Protein 7OSU (pdb70)

Structure (mmCIF, N/CA/C/O backbone):
data_7OSU
#
_entry.id   7OSU
#
_cell.length_a   50.720
_cell.length_b   50.720
_cell.length_c   131.090
_cell.angle_alpha   90.000
_cell.angle_beta   90.000
_cell.angle_gamma   90.000
#
_symmetry.space_group_name_H-M   'P 41 21 2'
#
loop_
_entity.id
_entity.type
_entity.pdbx_description
1 polymer sTIM11noCys-SB
2 non-polymer DI(HYDROXYETHYL)ETHER
3 non-polymer GLYCEROL
4 non-polymer 'CHLORIDE ION'
5 water water
#
loop_
_atom_site.group_PDB
_atom_site.id
_atom_site.type_symbol
_atom_site.label_atom_id
_atom_site.label_alt_id
_atom_site.label_comp_id
_atom_site.label_asym_id
_atom_site.label_entity_id
_atom_site.label_seq_id
_atom_site.pdbx_PDB_ins_code
_atom_site.Cartn_x
_atom_site.Cartn_y
_atom_site.Cartn_z
_atom_site.occupancy
_atom_site.B_iso_or_equiv
_atom_site.auth_seq_id
_atom_site.auth_comp_id
_atom_site.auth_asym_id
_atom_site.auth_atom_id
_atom_site.pdbx_PDB_model_num
ATOM 1 N N . MET A 1 1 ? -15.67599 11.89929 20.27649 1.000 64.82013 1 MET A N 1
ATOM 2 C CA . MET A 1 1 ? -16.18441 11.91811 21.63889 1.000 72.34378 1 MET A CA 1
ATOM 3 C C . MET A 1 1 ? -17.43055 11.05370 21.78571 1.000 62.00287 1 MET A C 1
ATOM 4 O O . MET A 1 1 ? -18.23481 11.28418 22.67929 1.000 65.11576 1 MET A O 1
ATOM 6 N N . ASP A 1 2 ? -17.60430 10.06563 20.90532 1.000 58.46810 2 ASP A N 1
ATOM 7 C CA . ASP A 1 2 ? -18.79786 9.23440 20.98053 1.000 55.15897 2 ASP A CA 1
ATOM 8 C C . ASP A 1 2 ? -18.81544 8.41913 22.26895 1.000 58.06660 2 ASP A C 1
ATOM 9 O O . ASP A 1 2 ? -17.77268 7.99020 22.77055 1.000 61.88201 2 ASP A O 1
ATOM 14 N N . LYS A 1 3 ? -20.01650 8.20924 22.80108 1.000 57.03879 3 LYS A N 1
ATOM 15 C CA . LYS A 1 3 ? -20.20287 7.29837 23.91779 1.000 60.07396 3 LYS A CA 1
ATOM 16 C C . LYS A 1 3 ? -20.04835 5.85657 23.44448 1.000 64.00383 3 LYS A C 1
ATOM 17 O O . LYS A 1 3 ? -20.13425 5.55510 22.25126 1.000 55.66841 3 LYS A O 1
ATOM 19 N N . ASP A 1 4 ? -19.82541 4.95458 24.40391 1.000 63.57377 4 ASP A N 1
ATOM 20 C CA . ASP A 1 4 ? -19.72760 3.53417 24.08332 1.000 63.97752 4 ASP A CA 1
ATOM 21 C C . ASP A 1 4 ? -21.00887 2.99715 23.46070 1.000 60.36829 4 ASP A C 1
ATOM 22 O O . ASP A 1 4 ? -20.98215 1.93395 22.83028 1.000 59.68314 4 ASP A O 1
ATOM 24 N N . GLU A 1 5 ? -22.12360 3.71395 23.61437 1.000 58.64620 5 GLU A N 1
ATOM 25 C CA . GLU A 1 5 ? -23.39500 3.24330 23.07928 1.000 56.32044 5 GLU A CA 1
ATOM 26 C C . GLU A 1 5 ? -23.37052 3.22097 21.55613 1.000 52.85562 5 GLU A C 1
ATOM 27 O O . GLU A 1 5 ? -23.96349 2.33246 20.93366 1.000 50.75111 5 GLU A O 1
ATOM 33 N N . ALA A 1 6 ? -22.68542 4.18904 20.94215 1.000 49.59789 6 ALA A N 1
ATOM 34 C CA . ALA A 1 6 ? -22.60423 4.23495 19.48507 1.000 45.97201 6 ALA A CA 1
ATOM 35 C C . ALA A 1 6 ? -21.90120 2.99828 18.93834 1.000 46.20784 6 ALA A C 1
ATOM 36 O O . ALA A 1 6 ? -22.43538 2.29807 18.06907 1.000 44.42555 6 ALA A O 1
ATOM 38 N N . TRP A 1 7 ? -20.69647 2.71488 19.43865 1.000 49.01963 7 TRP A N 1
ATOM 39 C CA . TRP A 1 7 ? -19.98184 1.51058 19.02954 1.000 50.16520 7 TRP A CA 1
ATOM 40 C C . TRP A 1 7 ? -20.80356 0.25884 19.31358 1.000 51.54826 7 TRP A C 1
ATOM 41 O O . TRP A 1 7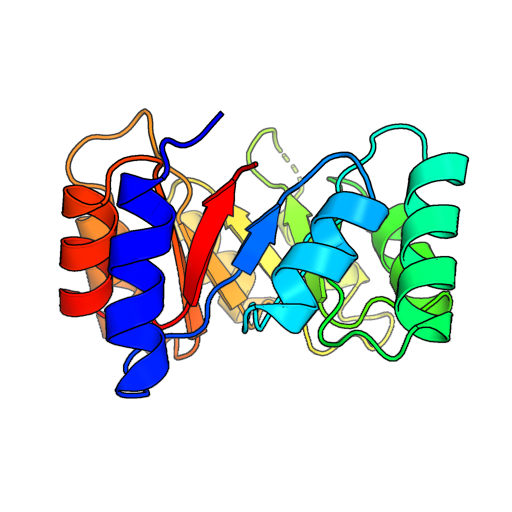 ? -20.85134 -0.65846 18.48767 1.000 50.71009 7 TRP A O 1
ATOM 52 N N . LYS A 1 8 ? -21.44748 0.19589 20.48586 1.000 54.34907 8 LYS A N 1
ATOM 53 C CA . LYS A 1 8 ? -22.24930 -0.97742 20.82559 1.000 56.87635 8 LYS A CA 1
ATOM 54 C C . LYS A 1 8 ? -23.28370 -1.28321 19.74442 1.000 53.67320 8 LYS A C 1
ATOM 55 O O . LYS A 1 8 ? -23.46520 -2.44451 19.36141 1.000 55.03373 8 LYS A O 1
ATOM 57 N N . GLN A 1 9 ? -23.95123 -0.25276 19.21904 1.000 50.21924 9 GLN A N 1
ATOM 58 C CA . GLN A 1 9 ? -24.98704 -0.48603 18.21510 1.000 47.96270 9 GLN A CA 1
ATOM 59 C C . GLN A 1 9 ? -24.38750 -0.93929 16.88941 1.000 45.65475 9 GLN A C 1
ATOM 60 O O . GLN A 1 9 ? -24.89741 -1.86858 16.25503 1.000 46.11656 9 GLN A O 1
ATOM 66 N N . VAL A 1 10 ? -23.31100 -0.29055 16.44666 1.000 43.74597 10 VAL A N 1
ATOM 67 C CA . VAL A 1 10 ? -22.71013 -0.69599 15.18191 1.000 42.04766 10 VAL A CA 1
ATOM 68 C C . VAL A 1 10 ? -22.07273 -2.07676 15.29971 1.000 46.38706 10 VAL A C 1
ATOM 69 O O . VAL A 1 10 ? -22.03929 -2.83834 14.32459 1.000 44.23583 10 VAL A O 1
ATOM 73 N N . GLU A 1 11 ? -21.59019 -2.4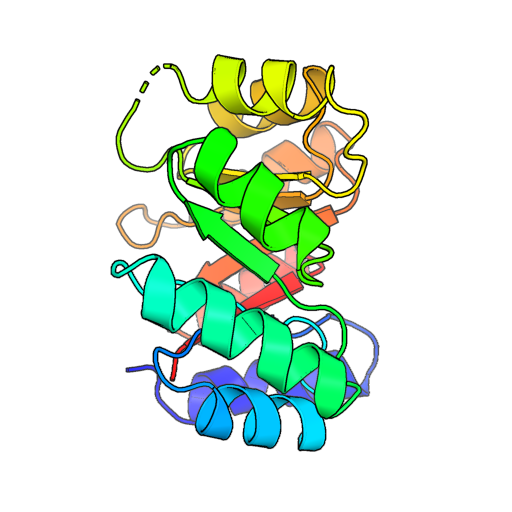3879 16.49397 1.000 48.29865 11 GLU A N 1
ATOM 74 C CA . GLU A 1 11 ? -21.00373 -3.76072 16.68264 1.000 51.95380 11 GLU A CA 1
ATOM 75 C C . GLU A 1 11 ? -22.04202 -4.86018 16.49606 1.000 53.51906 11 GLU A C 1
ATOM 76 O O . GLU A 1 11 ? -21.76539 -5.87685 15.85055 1.000 54.68092 11 GLU A O 1
ATOM 82 N N . GLN A 1 12 ? -23.24030 -4.67890 17.05715 1.000 54.20884 12 GLN A N 1
ATOM 83 C CA . GLN A 1 12 ? -24.27739 -5.69642 16.91552 1.000 56.74753 12 GLN A CA 1
ATOM 84 C C . GLN A 1 12 ? -24.66745 -5.87723 15.45454 1.000 53.81373 12 GLN A C 1
ATOM 85 O O . GLN A 1 12 ? -24.79617 -7.00813 14.97059 1.000 56.10343 12 GLN A O 1
ATOM 87 N N . LEU A 1 13 ? -24.84093 -4.76965 14.73295 1.000 49.39092 13 LEU A N 1
ATOM 88 C CA . LEU A 1 13 ? -25.15394 -4.84840 13.31140 1.000 47.12427 13 LEU A CA 1
ATOM 89 C C . LEU A 1 13 ? -23.99006 -5.44404 12.52260 1.000 46.63540 13 LEU A C 1
ATOM 90 O O . LEU A 1 13 ? -24.20068 -6.26186 11.61845 1.000 47.34634 13 LEU A O 1
ATOM 95 N N . ARG A 1 14 ? -22.75500 -5.05396 12.85941 1.000 46.05103 14 ARG A N 1
ATOM 96 C CA . ARG A 1 14 ? -21.58444 -5.58572 12.16344 1.000 46.27392 14 ARG A CA 1
ATOM 97 C C . ARG A 1 14 ? -21.47716 -7.09600 12.32968 1.000 50.51303 14 ARG A C 1
ATOM 98 O O . ARG A 1 14 ? -21.15745 -7.81142 11.37249 1.000 50.68934 14 ARG A O 1
ATOM 106 N N . ARG A 1 15 ? -21.73452 -7.59657 13.54259 1.000 54.15335 15 ARG A N 1
ATOM 107 C CA . ARG A 1 15 ? -21.64916 -9.03195 13.79613 1.000 59.22579 15 ARG A CA 1
ATOM 108 C C . ARG A 1 15 ? -22.64233 -9.80667 12.93929 1.000 59.87576 15 ARG A C 1
ATOM 109 O O . ARG A 1 15 ? -22.33390 -10.90150 12.45335 1.000 65.62502 15 ARG A O 1
ATOM 117 N N . GLU A 1 16 ? -23.83639 -9.25354 12.73840 1.000 47.42287 16 GLU A N 1
ATOM 118 C CA . GLU A 1 16 ? -24.84223 -9.88238 11.89240 1.000 41.10283 16 GLU A CA 1
ATOM 119 C C . GLU A 1 16 ? -24.58020 -9.66590 10.40944 1.000 57.33050 16 GLU A C 1
ATOM 120 O O . GLU A 1 16 ? -25.39518 -10.09654 9.58641 1.000 66.18905 16 GLU A O 1
ATOM 122 N N . GLY A 1 17 ? -23.47432 -9.01370 10.05305 1.000 47.19178 17 GLY A N 1
ATOM 123 C CA . GLY A 1 17 ? -23.19813 -8.71326 8.66426 1.000 52.06834 17 GLY A CA 1
ATOM 124 C C . GLY A 1 17 ? -24.05551 -7.61682 8.08136 1.000 40.92965 17 GLY A C 1
ATOM 125 O O . GLY A 1 17 ? -24.10614 -7.46718 6.85953 1.000 42.57333 17 GLY A O 1
ATOM 126 N N . ALA A 1 18 ? -24.74424 -6.84724 8.92661 1.000 41.51953 18 ALA A N 1
ATOM 127 C CA . ALA A 1 18 ? -25.64654 -5.80384 8.46080 1.000 39.52870 18 ALA A CA 1
ATOM 128 C C . ALA A 1 18 ? -24.95711 -4.46965 8.21528 1.000 38.99944 18 ALA A C 1
ATOM 129 O O . ALA A 1 18 ? -25.56558 -3.57871 7.61399 1.000 41.78772 18 ALA A O 1
ATOM 131 N N . THR A 1 19 ? -23.70933 -4.30845 8.64234 1.000 36.27740 19 THR A N 1
ATOM 132 C CA . THR A 1 19 ? -23.00551 -3.05996 8.39456 1.000 34.64196 19 THR A CA 1
ATOM 133 C C . THR A 1 19 ? -21.50607 -3.27036 8.50738 1.000 31.70423 19 THR A C 1
ATOM 134 O O . THR A 1 19 ? -21.03360 -4.26443 9.06672 1.000 34.10660 19 THR A O 1
ATOM 138 N N . ARG A 1 20 ? -20.77780 -2.31696 7.95134 1.000 27.47867 20 ARG A N 1
ATOM 139 C CA A ARG A 1 20 ? -19.35976 -2.13623 8.21477 0.364 30.45172 20 ARG A CA 1
ATOM 140 C CA B ARG A 1 20 ? -19.35981 -2.13730 8.21278 0.636 30.47485 20 ARG A CA 1
ATOM 141 C C . ARG A 1 20 ? -19.20336 -0.95633 9.16208 1.000 31.25505 20 ARG A C 1
ATOM 142 O O . ARG A 1 20 ? -19.94414 0.02877 9.07047 1.000 31.44180 20 ARG A O 1
ATOM 157 N N A ILE A 1 21 ? -18.24381 -1.06709 10.07232 0.447 29.73169 21 ILE A N 1
ATOM 158 N N B ILE A 1 21 ? -18.25573 -1.06362 10.08941 0.553 29.79091 21 ILE A N 1
ATOM 159 C CA A ILE A 1 21 ? -17.93555 -0.01294 11.02718 0.447 28.09220 21 ILE A CA 1
ATOM 160 C CA B ILE A 1 21 ? -17.97290 -0.00338 11.05305 0.553 27.00683 21 ILE A CA 1
ATOM 161 C C A ILE A 1 21 ? -16.74965 0.77667 10.50393 0.447 25.54667 21 ILE A C 1
ATOM 162 C C B ILE A 1 21 ? -16.75749 0.77580 10.56971 0.553 22.50247 21 ILE A C 1
ATOM 163 O O A ILE A 1 21 ? -15.70560 0.19985 10.17284 0.447 24.41014 21 ILE A O 1
ATOM 164 O O B ILE A 1 21 ? -15.69418 0.19041 10.33259 0.553 31.43022 21 ILE A O 1
ATOM 169 N N . ALA A 1 22 ? -16.91136 2.08895 10.41591 1.000 22.50687 22 ALA A N 1
ATOM 170 C CA . ALA A 1 22 ? -15.80036 3.00347 10.18820 1.000 21.90305 22 ALA A CA 1
ATOM 171 C C . ALA A 1 22 ? -15.57289 3.76815 11.49077 1.000 23.80331 22 ALA A C 1
ATOM 172 O O . ALA A 1 22 ? -16.52346 4.18443 12.15101 1.000 25.40749 22 ALA A O 1
ATOM 174 N N . TYR A 1 23 ? -14.30333 3.94868 11.84427 1.000 24.40613 23 TYR A N 1
ATOM 175 C CA . TYR A 1 23 ? -13.91504 4.54081 13.11702 1.000 26.80274 23 TYR A CA 1
ATOM 176 C C . TYR A 1 23 ? -12.87933 5.62831 12.87326 1.000 27.43152 23 TYR A C 1
ATOM 177 O O . TYR A 1 23 ? -11.85012 5.37475 12.23698 1.000 26.57864 23 TYR A O 1
ATOM 186 N N . ARG A 1 24 ? -13.15796 6.83689 13.35424 1.000 29.28046 24 ARG A N 1
ATOM 187 C CA . ARG A 1 24 ? -12.24101 7.95748 13.22711 1.000 31.57152 24 ARG A CA 1
ATOM 188 C C . ARG A 1 24 ? -11.60801 8.25766 14.57447 1.000 33.71699 24 ARG A C 1
ATOM 189 O O . ARG A 1 24 ? -12.29436 8.29649 15.59679 1.000 35.77005 24 ARG A O 1
ATOM 197 N N . SER A 1 25 ? -10.29651 8.46956 14.56007 1.000 37.67130 25 SER A N 1
ATOM 198 C CA . SER A 1 25 ? -9.56417 8.82520 15.76146 1.000 38.30326 25 SER A CA 1
ATOM 199 C C . SER A 1 25 ? -8.32381 9.60025 15.34398 1.000 42.13374 25 SER A C 1
ATOM 200 O O . SER A 1 25 ? -7.81158 9.41963 14.23448 1.000 45.33112 25 SER A O 1
ATOM 203 N N A ASP A 1 26 ? -7.85558 10.47518 16.23465 0.502 45.23264 26 ASP A N 1
ATOM 204 N N B ASP A 1 26 ? -7.86119 10.47076 16.24288 0.498 45.52121 26 ASP A N 1
ATOM 205 C CA A ASP A 1 26 ? -6.64230 11.23959 15.96845 0.502 44.73417 26 ASP A CA 1
ATOM 206 C CA B ASP A 1 26 ? -6.65226 11.25754 16.03195 0.498 44.91630 26 ASP A CA 1
ATOM 207 C C A ASP A 1 26 ? -5.36807 10.47160 16.29752 0.502 46.16680 26 ASP A C 1
ATOM 208 C C B ASP A 1 26 ? -5.37545 10.47194 16.29933 0.498 46.16201 26 ASP A C 1
ATOM 209 O O A ASP A 1 26 ? -4.27359 10.97418 16.01585 0.502 47.61913 26 ASP A O 1
ATOM 210 O O B ASP A 1 26 ? -4.28768 10.96079 15.97169 0.498 47.46164 26 ASP A O 1
ATOM 219 N N . ASP A 1 27 ? -5.47836 9.27985 16.88112 1.000 46.20050 27 ASP A N 1
ATOM 220 C CA . ASP A 1 27 ? -4.32448 8.49891 17.30620 1.000 53.67330 27 ASP A CA 1
ATOM 221 C C . ASP A 1 27 ? -4.35945 7.17967 16.55005 1.000 48.26848 27 ASP A C 1
ATOM 222 O O . ASP A 1 27 ? -5.37506 6.47910 16.57226 1.000 43.04238 27 ASP A O 1
ATOM 227 N N . TRP A 1 28 ? -3.24511 6.83366 15.89858 1.000 45.19183 28 TRP A N 1
ATOM 228 C CA . TRP A 1 28 ? -3.19602 5.58099 15.14829 1.000 42.81247 28 TRP A CA 1
ATOM 229 C C . TRP A 1 28 ? -3.28233 4.36038 16.05968 1.000 48.73149 28 TRP A C 1
ATOM 230 O O . TRP A 1 28 ? -3.77128 3.30839 15.63381 1.000 42.33768 28 TRP A O 1
ATOM 241 N N . ARG A 1 29 ? -2.79910 4.46673 17.30122 1.000 49.41966 29 ARG A N 1
ATOM 242 C CA . ARG A 1 29 ? -2.90651 3.33954 18.22252 1.000 51.62472 29 ARG A CA 1
ATOM 243 C C . ARG A 1 29 ? -4.36233 3.05861 18.56153 1.000 48.87651 29 ARG A C 1
ATOM 244 O O . ARG A 1 29 ? -4.78090 1.89901 18.64417 1.000 48.18450 29 ARG A O 1
ATOM 248 N N . ASP A 1 30 ? -5.15403 4.11544 18.73488 1.000 48.18543 30 ASP A N 1
ATOM 249 C CA . ASP A 1 30 ? -6.59200 3.95907 18.89948 1.000 46.19201 30 ASP A CA 1
ATOM 250 C C . ASP A 1 30 ? -7.23386 3.35103 17.65575 1.000 42.85401 30 ASP A C 1
ATOM 251 O O . ASP A 1 30 ? -8.15732 2.53337 17.75492 1.000 40.26134 30 ASP A O 1
ATOM 256 N N . LEU A 1 31 ? -6.76494 3.74267 16.47082 1.000 39.31355 31 LEU A N 1
ATOM 257 C CA . LEU A 1 31 ? -7.27146 3.12917 15.24784 1.000 35.56436 31 LEU A CA 1
ATOM 258 C C . LEU A 1 31 ? -6.92038 1.64648 15.18482 1.000 35.80441 31 LEU A C 1
ATOM 259 O O . LEU A 1 31 ? -7.74736 0.82571 14.76834 1.000 38.82087 31 LEU A O 1
ATOM 264 N N . LYS A 1 32 ? -5.69382 1.28922 15.57658 1.000 38.69875 32 LYS A N 1
ATOM 265 C CA . LYS A 1 32 ? -5.29108 -0.11581 15.59595 1.000 41.11000 32 LYS A CA 1
ATOM 266 C C . LYS A 1 32 ? -6.15269 -0.92283 16.56274 1.000 43.89398 32 LYS A C 1
ATOM 267 O O . LYS A 1 32 ? -6.64491 -2.00542 16.22013 1.000 39.60926 32 LYS A O 1
ATOM 270 N N . GLU A 1 33 ? -6.34815 -0.40521 17.77912 1.000 43.20826 33 GLU A N 1
ATOM 271 C CA . GLU A 1 33 ? -7.20749 -1.08497 18.74368 1.000 44.44739 33 GLU A CA 1
ATOM 272 C C . GLU A 1 33 ? -8.60429 -1.28287 18.18029 1.000 45.97969 33 GLU A C 1
ATOM 273 O O . GLU A 1 33 ? -9.20367 -2.34908 18.35280 1.000 46.65496 33 GLU A O 1
ATOM 275 N N . ALA A 1 34 ? -9.12664 -0.27683 17.47255 1.000 39.22068 34 ALA A N 1
ATOM 276 C CA . ALA A 1 34 ? -10.45290 -0.41267 16.88025 1.000 35.10161 34 ALA A CA 1
ATOM 277 C C . ALA A 1 34 ? -10.46528 -1.48322 15.80107 1.000 45.99397 34 ALA A C 1
ATOM 278 O O . ALA A 1 34 ? -11.42992 -2.24968 15.69012 1.000 42.45767 34 ALA A O 1
ATOM 280 N N . TRP A 1 35 ? -9.40267 -1.54568 14.99685 1.000 38.75842 35 TRP 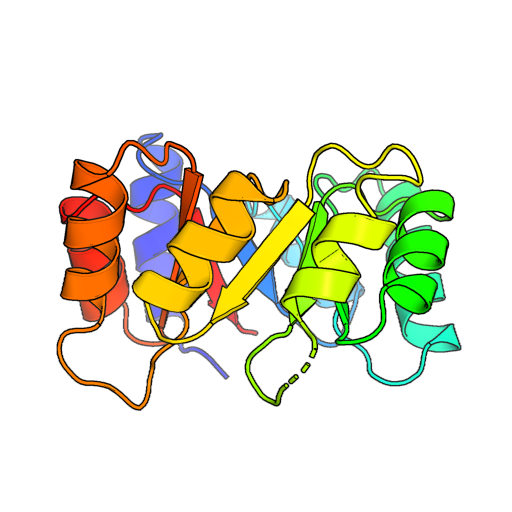A N 1
ATOM 281 C CA . TRP A 1 35 ? -9.30641 -2.56909 13.96386 1.000 42.30160 35 TRP A CA 1
ATOM 282 C C . TRP A 1 35 ? -9.35069 -3.95919 14.58323 1.000 54.52951 35 TRP A C 1
ATOM 283 O O . TRP A 1 35 ? -10.03991 -4.85459 14.08018 1.000 41.88760 35 TRP A O 1
ATOM 294 N N . LYS A 1 36 ? -8.64292 -4.14740 15.69840 1.000 44.96010 36 LYS A N 1
ATOM 295 C CA . LYS A 1 36 ? -8.62123 -5.44794 16.35575 1.000 53.14664 36 LYS A CA 1
ATOM 296 C C . LYS A 1 36 ? -9.98055 -5.80603 16.94116 1.000 47.48964 36 LYS A C 1
ATOM 297 O O . LYS A 1 36 ? -10.29467 -6.99301 17.09038 1.000 52.27203 36 LYS A O 1
ATOM 300 N N . LYS A 1 37 ? -10.79965 -4.80535 17.26760 1.000 53.85380 37 LYS A N 1
ATOM 301 C CA . LYS A 1 37 ? -12.13114 -5.05224 17.80940 1.000 51.49782 37 LYS A CA 1
ATOM 302 C C . LYS A 1 37 ? -13.17608 -5.27912 16.72496 1.000 47.56804 37 LYS A C 1
ATOM 303 O O . LYS A 1 37 ? -14.34527 -5.50917 17.05174 1.000 54.99092 37 LYS A O 1
ATOM 306 N N . GLY A 1 38 ? -12.79091 -5.21660 15.45310 1.000 42.05946 38 GLY A N 1
ATOM 307 C CA . GLY A 1 38 ? -13.70450 -5.47925 14.35561 1.000 39.27928 38 GLY A CA 1
ATOM 308 C C . GLY A 1 38 ? -14.00491 -4.29806 13.45495 1.000 41.83693 38 GLY A C 1
ATOM 309 O O . GLY A 1 38 ? -14.79012 -4.45851 12.50895 1.000 42.66018 38 GLY A O 1
ATOM 310 N N . ALA A 1 39 ? -13.42821 -3.11667 13.68193 1.000 37.37626 39 ALA A N 1
ATOM 311 C CA . ALA A 1 39 ? -13.64836 -2.00347 12.77217 1.000 36.55182 39 ALA A CA 1
ATOM 312 C C . ALA A 1 39 ? -13.12777 -2.36512 11.39092 1.000 36.20584 39 ALA A C 1
ATOM 313 O O . ALA A 1 39 ? -12.02687 -2.90312 11.24865 1.000 36.59219 39 ALA A O 1
ATOM 315 N N . ASP A 1 40 ? -13.93061 -2.05686 10.37681 1.000 32.45514 40 ASP A N 1
ATOM 316 C CA . ASP A 1 40 ? -13.65852 -2.39095 8.99266 1.000 37.17452 40 ASP A CA 1
ATOM 317 C C . ASP A 1 40 ? -12.98456 -1.26192 8.23655 1.000 29.95675 40 ASP A C 1
ATOM 318 O O . ASP A 1 40 ? -12.32405 -1.51809 7.21787 1.000 38.62684 40 ASP A O 1
ATOM 323 N N . ILE A 1 41 ? -13.14418 -0.01827 8.68679 1.000 29.35653 41 ILE A N 1
ATOM 324 C CA . ILE A 1 41 ? -12.52457 1.13598 8.05166 1.000 26.88085 41 ILE A CA 1
ATOM 325 C C . ILE A 1 41 ? -11.94474 2.03253 9.13677 1.000 24.22622 41 ILE A C 1
ATOM 326 O O . ILE A 1 41 ? -12.64040 2.37330 10.09823 1.000 27.72358 41 ILE A O 1
ATOM 331 N N . LEU A 1 42 ? -10.66646 2.39478 8.99495 1.000 23.27959 42 LEU A N 1
ATOM 332 C CA A LEU A 1 42 ? -9.94514 3.20087 9.97564 0.520 23.69372 42 LEU A CA 1
ATOM 333 C CA B LEU A 1 42 ? -9.95515 3.20490 9.97920 0.480 33.71413 42 LEU A CA 1
ATOM 334 C C . LEU A 1 42 ? -9.65466 4.55485 9.34516 1.000 23.53912 42 LEU A C 1
ATOM 335 O O . LEU A 1 42 ? -8.88239 4.63537 8.39308 1.000 23.18363 42 LEU A O 1
ATOM 344 N N . ILE A 1 43 ? -10.25493 5.61508 9.86902 1.000 24.21343 43 ILE A N 1
ATOM 345 C CA . ILE A 1 43 ? -10.15324 6.94442 9.26710 1.000 24.39010 43 ILE A CA 1
ATOM 346 C C . ILE A 1 43 ? -9.06940 7.76009 9.95798 1.000 26.59089 43 ILE A C 1
ATOM 347 O O . ILE A 1 43 ? -9.21135 8.14149 11.12809 1.000 28.54504 43 ILE A O 1
ATOM 352 N N . VAL A 1 44 ? -7.99267 8.03193 9.22889 1.000 26.69374 44 VAL A N 1
ATOM 353 C CA . VAL A 1 44 ? -6.95917 8.97992 9.63516 1.000 28.98247 44 VAL A CA 1
ATOM 354 C C . VAL A 1 44 ? -7.37315 10.37108 9.17434 1.000 29.34591 44 VAL A C 1
ATOM 355 O O . VAL A 1 44 ? -7.66597 10.58015 7.99222 1.000 35.52024 44 VAL A O 1
ATOM 359 N N . ASP A 1 45 ? -7.36324 11.34493 10.09332 1.000 31.85469 45 ASP A N 1
ATOM 360 C CA . ASP A 1 45 ? -7.71580 12.70102 9.68420 1.000 32.91626 45 ASP A CA 1
ATOM 361 C C . ASP A 1 45 ? -6.80891 13.76697 10.29624 1.000 46.64237 45 ASP A C 1
ATOM 362 O O . ASP A 1 45 ? -7.18551 14.94625 10.31939 1.000 45.65317 45 ASP A O 1
ATOM 367 N N . ALA A 1 46 ? -5.61947 13.38968 10.76426 1.000 38.22465 46 ALA A N 1
ATOM 368 C CA . ALA A 1 46 ? -4.69519 14.35017 11.35289 1.000 44.78203 46 ALA A CA 1
ATOM 369 C C . ALA A 1 46 ? -4.39381 15.47459 10.36735 1.000 59.22877 46 ALA A C 1
ATOM 370 O O . ALA A 1 46 ? -3.99744 15.22802 9.22425 1.000 48.05330 46 ALA A O 1
ATOM 372 N N . THR A 1 47 ? -4.59875 16.71556 10.81472 1.000 52.56110 47 THR A N 1
ATOM 373 C CA . THR A 1 47 ? -4.40981 17.86691 9.93584 1.000 52.60698 47 THR A CA 1
ATOM 374 C C . THR A 1 47 ? -2.94758 18.03104 9.54039 1.000 54.86417 47 THR A C 1
ATOM 375 O O . THR A 1 47 ? -2.64575 18.43076 8.40935 1.000 78.63917 47 THR A O 1
ATOM 379 N N . ASP A 1 48 ? -2.02771 17.73582 10.45479 1.000 48.89256 48 ASP A N 1
ATOM 380 C CA . ASP A 1 48 ? -0.61038 17.73278 10.12038 1.000 50.25961 48 ASP A CA 1
ATOM 381 C C . ASP A 1 48 ? -0.34001 16.58242 9.16537 1.000 46.83380 48 ASP A C 1
ATOM 382 O O . ASP A 1 48 ? -0.54578 15.41562 9.52078 1.000 45.23844 48 ASP A O 1
ATOM 387 N N . LYS A 1 49 ? 0.11047 16.90942 7.95015 1.000 39.92823 49 LYS A N 1
ATOM 388 C CA . LYS A 1 49 ? 0.28564 15.87996 6.92831 1.000 41.84814 49 LYS A CA 1
ATOM 389 C C . LYS A 1 49 ? 1.36040 14.87166 7.32238 1.000 34.79987 49 LYS A C 1
ATOM 390 O O . LYS A 1 49 ? 1.20775 13.67103 7.06684 1.000 34.95127 49 LYS A O 1
ATOM 396 N N . ASP A 1 50 ? 2.45736 15.33857 7.92188 1.000 42.72762 50 ASP A N 1
ATOM 397 C CA . ASP A 1 50 ? 3.53189 14.43213 8.32239 1.000 36.49358 50 ASP A CA 1
ATOM 398 C C . ASP A 1 50 ? 3.02243 13.37829 9.29520 1.000 63.75384 50 ASP A C 1
ATOM 399 O O . ASP A 1 50 ? 3.27523 12.18105 9.12307 1.000 44.51102 50 ASP A O 1
ATOM 404 N N . GLU A 1 51 ? 2.29584 13.81025 10.32433 1.000 39.99372 51 GLU A N 1
ATOM 405 C CA . GLU A 1 51 ? 1.72504 12.86914 11.27999 1.000 36.02212 51 GLU A CA 1
ATOM 406 C C . GLU A 1 51 ? 0.70609 11.95366 10.61379 1.000 34.32364 51 GLU A C 1
ATOM 407 O O . GLU A 1 51 ? 0.73858 10.73317 10.80693 1.000 32.43576 51 GLU A O 1
ATOM 413 N N . ALA A 1 52 ? -0.19480 12.52128 9.80670 1.000 32.50493 52 ALA A N 1
ATOM 414 C CA . ALA A 1 52 ? -1.23531 11.71897 9.17319 1.000 32.46630 52 ALA A CA 1
ATOM 415 C C . ALA A 1 52 ? -0.62952 10.66759 8.26120 1.000 31.63917 52 ALA A C 1
ATOM 416 O O . ALA A 1 52 ? -1.03631 9.49902 8.28065 1.000 27.83739 52 ALA A O 1
ATOM 418 N N . TRP A 1 53 ? 0.33982 11.06428 7.43731 1.000 32.24973 53 TRP A N 1
ATOM 419 C CA . TRP A 1 53 ? 0.93898 10.08667 6.54244 1.000 30.91384 53 TRP A CA 1
ATOM 420 C C . TRP A 1 53 ? 1.72464 9.04253 7.32952 1.000 30.22514 53 TRP A C 1
ATOM 421 O O . TRP A 1 53 ? 1.70263 7.85937 6.97242 1.000 30.93552 53 TRP A O 1
ATOM 432 N N . LYS A 1 54 ? 2.35171 9.44899 8.43981 1.000 31.57222 54 LYS A N 1
ATOM 433 C CA . LYS A 1 54 ? 3.00095 8.50144 9.34488 1.000 29.63483 54 LYS A CA 1
ATOM 434 C C . LYS A 1 54 ? 1.99215 7.52499 9.94828 1.000 30.22886 54 LYS A C 1
ATOM 435 O O . LYS A 1 54 ? 2.30072 6.34146 10.14447 1.000 29.92865 54 LYS A O 1
ATOM 441 N N . GLN A 1 55 ? 0.78972 8.00525 10.27955 1.000 28.16971 55 GLN A N 1
ATOM 442 C CA . GLN A 1 55 ? -0.23291 7.10463 10.80606 1.000 28.94859 55 GLN A CA 1
ATOM 443 C C . GLN A 1 55 ? -0.67697 6.10492 9.74538 1.000 24.70756 55 GLN A C 1
ATOM 444 O O . GLN A 1 55 ? -0.85580 4.92046 10.04092 1.000 24.62030 55 GLN A O 1
ATOM 450 N N . VAL A 1 56 ? -0.82362 6.55670 8.49912 1.000 23.06610 56 VAL A N 1
ATOM 451 C CA . VAL A 1 56 ? -1.16454 5.64884 7.40501 1.000 22.05234 56 VAL A CA 1
ATOM 452 C C . VAL A 1 56 ? -0.08510 4.58415 7.24177 1.000 21.90956 56 VAL A C 1
ATOM 453 O O . VAL A 1 56 ? -0.37633 3.38189 7.13455 1.000 22.25056 56 VAL A O 1
ATOM 457 N N . GLU A 1 57 ? 1.17948 5.01103 7.23301 1.000 23.23576 57 GLU A N 1
ATOM 458 C CA . GLU A 1 57 ? 2.29013 4.07768 7.07453 1.000 24.81983 57 GLU A CA 1
ATOM 459 C C . GLU A 1 57 ? 2.32587 3.05097 8.19622 1.000 25.36216 57 GLU A C 1
ATOM 460 O O . GLU A 1 57 ? 2.55852 1.86446 7.94613 1.000 26.34259 57 GLU A O 1
ATOM 466 N N . GLN A 1 58 ? 2.11849 3.48872 9.44636 1.000 26.66156 58 GLN A N 1
ATOM 467 C CA . GLN A 1 58 ? 2.15050 2.55098 10.56323 1.000 28.88091 58 GLN A CA 1
ATOM 468 C C . GLN A 1 58 ? 0.97965 1.58000 10.50988 1.000 26.51855 58 GLN A C 1
ATOM 469 O O . GLN A 1 58 ? 1.14615 0.39006 10.79432 1.000 27.12506 58 GLN A O 1
ATOM 475 N N . LEU A 1 59 ? -0.21580 2.06046 10.16218 1.000 24.97854 59 LEU A N 1
ATOM 476 C CA . LEU A 1 59 ? -1.34263 1.14108 10.05416 1.000 24.63779 59 LEU A CA 1
ATOM 477 C C . LEU A 1 59 ? -1.10493 0.10298 8.96460 1.000 24.36961 59 LEU A C 1
ATOM 478 O O . LEU A 1 59 ? -1.47286 -1.06659 9.13411 1.000 25.97800 59 LEU A O 1
ATOM 483 N N . ARG A 1 60 ? -0.48550 0.50350 7.84587 1.000 22.57525 60 ARG A N 1
ATOM 484 C CA . ARG A 1 60 ? -0.13453 -0.47489 6.82257 1.000 23.89167 60 ARG A CA 1
ATOM 485 C C . ARG A 1 60 ? 0.84653 -1.50124 7.36591 1.000 26.51077 60 ARG A C 1
ATOM 486 O O . ARG A 1 60 ? 0.69861 -2.70469 7.11798 1.000 28.70014 60 ARG A O 1
ATOM 494 N N . ARG A 1 61 ? 1.85957 -1.04638 8.11091 1.000 25.45645 61 ARG A N 1
ATOM 495 C CA . ARG A 1 61 ? 2.80416 -1.97788 8.71972 1.000 29.13041 61 ARG A CA 1
ATOM 496 C C . ARG A 1 61 ? 2.09583 -2.96681 9.64407 1.000 35.81365 61 ARG A C 1
ATOM 497 O O . ARG A 1 61 ? 2.43000 -4.15785 9.66575 1.000 37.50716 61 ARG A O 1
ATOM 500 N N . GLU A 1 62 ? 1.10682 -2.49637 10.40794 1.000 28.57734 62 GLU A N 1
ATOM 501 C CA . GLU A 1 62 ? 0.35451 -3.37640 11.29570 1.000 30.92616 62 GLU A CA 1
ATOM 502 C C . GLU A 1 62 ? -0.54304 -4.35588 10.55330 1.000 34.25448 62 GLU A C 1
ATOM 503 O O . GLU A 1 62 ? -1.03741 -5.30454 11.17371 1.000 36.66130 62 GLU A O 1
ATOM 509 N N . GLY A 1 63 ? -0.77073 -4.15522 9.26302 1.000 32.74845 63 GLY A N 1
ATOM 510 C CA . GLY A 1 63 ? -1.67416 -4.99791 8.51558 1.000 32.30839 63 GLY A CA 1
ATOM 511 C C . GLY A 1 63 ? -3.11061 -4.54462 8.54779 1.000 32.62935 63 GLY A C 1
ATOM 512 O O . GLY A 1 63 ? -3.99652 -5.30780 8.14507 1.000 39.33137 63 GLY A O 1
ATOM 513 N N . ALA A 1 64 ? -3.36872 -3.32371 9.00183 1.000 31.66935 64 ALA A N 1
ATOM 514 C CA . ALA A 1 64 ? -4.72819 -2.85249 9.18000 1.000 31.79891 64 ALA A CA 1
ATOM 515 C C . ALA A 1 64 ? -5.36091 -2.50346 7.84064 1.000 34.82367 64 ALA A C 1
ATOM 516 O O . ALA A 1 64 ? -4.71211 -1.93135 6.95675 1.000 38.22886 64 ALA A O 1
ATOM 518 N N A THR A 1 65 ? -6.63683 -2.85799 7.69318 0.302 35.04817 65 THR A N 1
ATOM 519 N N B THR A 1 65 ? -6.63655 -2.85308 7.69741 0.698 34.78767 65 THR A N 1
ATOM 520 C CA 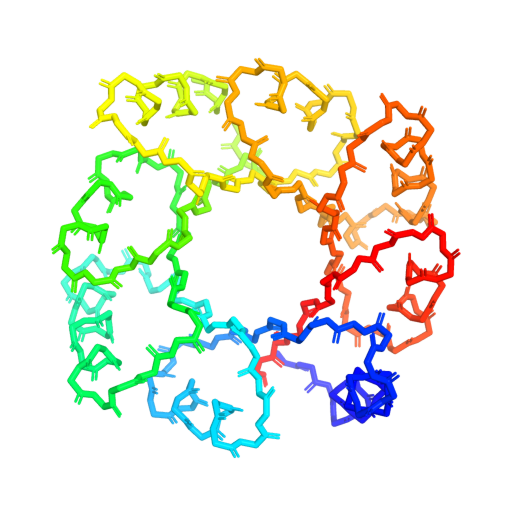A THR A 1 65 ? -7.40029 -2.60956 6.47834 0.302 32.78869 65 THR A CA 1
ATOM 521 C CA B THR A 1 65 ? -7.39010 -2.59102 6.48223 0.698 49.55204 65 THR A CA 1
ATOM 522 C C A THR A 1 65 ? -8.86370 -2.45398 6.86596 0.302 22.84063 65 THR A C 1
ATOM 523 C C B THR A 1 65 ? -8.85502 -2.44230 6.87434 0.698 57.35966 65 THR A C 1
ATOM 524 O O A THR A 1 65 ? -9.32765 -3.08528 7.81974 0.302 36.99554 65 THR A O 1
ATOM 525 O O B THR A 1 65 ? -9.30217 -3.03564 7.86101 0.698 38.13143 65 THR A O 1
ATOM 532 N N . GLU A 1 66 ? -9.59095 -1.60715 6.13903 1.000 30.23275 66 GLU A N 1
ATOM 533 C CA . GLU A 1 66 ? -9.05309 -0.73777 5.09907 1.000 27.44607 66 GLU A CA 1
ATOM 534 C C . GLU A 1 66 ? -8.73523 0.60606 5.72610 1.000 25.38950 66 GLU A C 1
ATOM 535 O O . GLU A 1 66 ? -9.51140 1.12893 6.54005 1.000 27.26951 66 GLU A O 1
ATOM 541 N N . ILE A 1 67 ? -7.61239 1.18383 5.33271 1.000 21.20268 67 ILE A N 1
ATOM 542 C CA . ILE A 1 67 ? -7.19161 2.48631 5.83491 1.000 20.82196 67 ILE A CA 1
ATOM 543 C C . ILE A 1 67 ? -7.82859 3.58255 4.99444 1.000 19.93911 67 ILE A C 1
ATOM 544 O O . ILE A 1 67 ? -7.76478 3.54251 3.75798 1.000 19.37999 67 ILE A O 1
ATOM 549 N N . ALA A 1 68 ? -8.43964 4.56155 5.64578 1.000 20.84659 68 ALA A N 1
ATOM 550 C CA . ALA A 1 68 ? -8.96560 5.73070 4.96818 1.000 19.27792 68 ALA A CA 1
ATOM 551 C C . ALA A 1 68 ? -8.22420 6.97321 5.43941 1.000 21.90407 68 ALA A C 1
ATOM 552 O O . ALA A 1 68 ? -7.68104 7.02563 6.55682 1.000 22.84742 68 ALA A O 1
ATOM 554 N N . TYR A 1 69 ? -8.19796 7.97954 4.57964 1.000 21.29382 69 TYR A N 1
ATOM 555 C CA . TYR A 1 69 ? -7.65338 9.27945 4.91565 1.000 19.01590 69 TYR A CA 1
ATOM 556 C C . TYR A 1 69 ? -8.58828 10.34909 4.38147 1.000 23.72759 69 TYR A C 1
ATOM 557 O O . TYR A 1 69 ? -9.10989 10.21180 3.27433 1.000 21.41624 69 TYR A O 1
ATOM 566 N N . ARG A 1 70 ? -8.77915 11.41636 5.14362 1.000 20.68260 70 ARG A N 1
ATOM 567 C CA . ARG A 1 70 ? -9.70396 12.48698 4.80038 1.000 22.00226 70 ARG A CA 1
ATOM 568 C C . ARG A 1 70 ? -8.95990 13.80298 4.63255 1.000 23.53755 70 ARG A C 1
ATOM 569 O O . ARG A 1 70 ? -8.13929 14.17192 5.47983 1.000 24.48975 70 ARG A O 1
ATOM 577 N N . SER A 1 71 ? -9.25346 14.51320 3.54582 1.000 21.60713 71 SER A N 1
ATOM 578 C CA . SER A 1 71 ? -8.68016 15.83331 3.30462 1.000 24.01099 71 SER A CA 1
ATOM 579 C C . SER A 1 71 ? -9.57558 16.57534 2.32364 1.000 23.07720 71 SER A C 1
ATOM 580 O O . SER A 1 71 ? -10.33895 15.95360 1.57458 1.000 23.59441 71 SER A O 1
ATOM 583 N N . ASP A 1 72 ? -9.45254 17.89645 2.30502 1.000 24.79239 72 ASP A N 1
ATOM 584 C CA . ASP A 1 72 ? -10.11454 18.69408 1.27609 1.000 25.45655 72 ASP A CA 1
ATOM 585 C C . ASP A 1 72 ? -9.28110 18.84993 0.00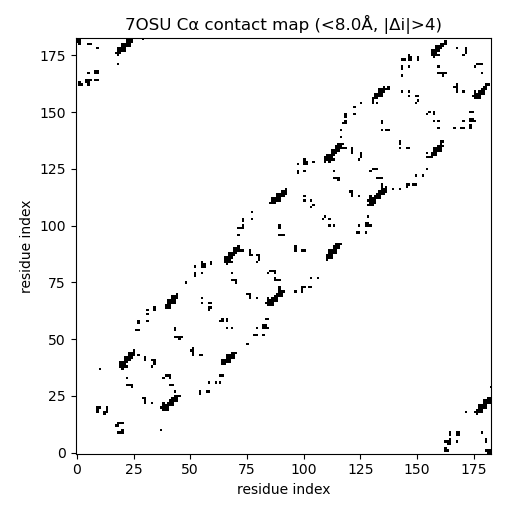702 1.000 26.72446 72 ASP A C 1
ATOM 586 O O . ASP A 1 72 ? -9.74475 19.48836 -0.94482 1.000 29.57359 72 ASP A O 1
ATOM 591 N N . ASP A 1 73 ? -8.06988 18.29652 -0.01774 1.000 23.13449 73 ASP A N 1
ATOM 592 C CA . ASP A 1 73 ? -7.08046 18.53072 -1.07006 1.000 23.02662 73 ASP A CA 1
ATOM 593 C C . ASP A 1 73 ? -6.69703 17.19407 -1.69069 1.000 23.78645 73 ASP A C 1
ATOM 594 O O . ASP A 1 73 ? -6.12023 16.33713 -1.01752 1.000 22.36800 73 ASP A O 1
ATOM 599 N N . TRP A 1 74 ? -7.00508 17.01713 -2.98187 1.000 22.01549 74 TRP A N 1
ATOM 600 C CA . TRP A 1 74 ? -6.71145 15.75420 -3.65929 1.000 23.93463 74 TRP A CA 1
ATOM 601 C C . TRP A 1 74 ? -5.22917 15.37868 -3.57623 1.000 19.54909 74 TRP A C 1
ATOM 602 O O . TRP A 1 74 ? -4.89160 14.18311 -3.64171 1.000 21.10180 74 TRP A O 1
ATOM 613 N N . ARG A 1 75 ? -4.33554 16.36213 -3.48924 1.000 19.68144 75 ARG A N 1
ATOM 614 C CA . ARG A 1 75 ? -2.91097 16.04898 -3.44586 1.000 20.19238 75 ARG A CA 1
ATOM 615 C C . ARG A 1 75 ? -2.53217 15.32589 -2.17386 1.000 22.61057 75 ARG A C 1
ATOM 616 O O . ARG A 1 75 ? -1.70260 14.40703 -2.20428 1.000 23.56462 75 ARG A O 1
ATOM 624 N N . ASP A 1 76 ? -3.10945 15.75133 -1.04945 1.000 22.32204 76 ASP A N 1
ATOM 625 C CA . ASP A 1 76 ? -2.89725 15.04924 0.20968 1.000 22.83584 76 ASP A CA 1
ATOM 626 C C . ASP A 1 76 ? -3.45599 13.64586 0.14182 1.000 21.69544 76 ASP A C 1
ATOM 627 O O . ASP A 1 76 ? -2.85457 12.69616 0.67143 1.000 22.16466 76 ASP A O 1
ATOM 632 N N . LEU A 1 77 ? -4.63697 13.49833 -0.46423 1.000 19.66849 77 LEU A N 1
ATOM 633 C CA . LEU A 1 77 ? -5.22011 12.18481 -0.64364 1.000 18.30554 77 LEU A CA 1
ATOM 634 C C . LEU A 1 77 ? -4.34509 11.30521 -1.52349 1.000 19.58608 77 LEU A C 1
ATOM 635 O O . LEU A 1 77 ? -4.19511 10.11039 -1.25858 1.000 20.72649 77 LEU A O 1
ATOM 640 N N . LYS A 1 78 ? -3.79533 11.86244 -2.59941 1.000 20.79257 78 LYS A N 1
ATOM 641 C CA . LYS A 1 78 ? -2.93994 11.05638 -3.46313 1.000 21.34943 78 LYS A CA 1
ATOM 642 C C . LYS A 1 78 ? -1.69323 10.59362 -2.71120 1.000 20.83641 78 LYS A C 1
ATOM 643 O O . LYS A 1 78 ? -1.27137 9.43903 -2.85375 1.000 21.28670 78 LYS A O 1
ATOM 646 N N . GLU A 1 79 ? -1.10652 11.46473 -1.88251 1.000 20.85315 79 GLU A N 1
ATOM 647 C CA . GLU A 1 79 ? 0.04570 11.04057 -1.10618 1.000 20.39983 79 GLU A CA 1
ATOM 648 C C . GLU A 1 79 ? -0.32436 9.95127 -0.11218 1.000 23.38649 79 GLU A C 1
ATOM 649 O O . GLU A 1 79 ? 0.42687 8.98349 0.06091 1.000 22.15437 79 GLU A O 1
ATOM 655 N N . ALA A 1 80 ? -1.47360 10.09120 0.56367 1.000 19.66896 80 ALA A N 1
ATOM 656 C CA . ALA A 1 80 ? -1.88744 9.06559 1.51030 1.000 20.39273 80 ALA A CA 1
ATOM 657 C C . ALA A 1 80 ? -2.11071 7.74791 0.79230 1.000 21.46706 80 ALA A C 1
ATOM 658 O O . ALA A 1 80 ? -1.73511 6.67791 1.29136 1.000 20.92717 80 ALA A O 1
ATOM 660 N N . TRP A 1 81 ? -2.68718 7.80696 -0.41639 1.000 19.45398 81 TRP A N 1
ATOM 661 C CA . TRP A 1 81 ? -2.92268 6.60037 -1.19745 1.000 19.49884 81 TRP A CA 1
ATOM 662 C C . TRP A 1 81 ? -1.60299 5.89665 -1.48944 1.000 19.44033 81 TRP A C 1
ATOM 663 O O . TRP A 1 81 ? -1.46861 4.68439 -1.28036 1.000 20.46209 81 TRP A O 1
ATOM 674 N N . LYS A 1 82 ? -0.60330 6.65379 -1.93693 1.000 20.60743 82 LYS A N 1
ATOM 675 C CA . LYS A 1 82 ? 0.71648 6.08818 -2.18588 1.000 21.00329 82 LYS A CA 1
ATOM 676 C C . LYS A 1 82 ? 1.28648 5.40359 -0.95197 1.000 23.48159 82 LYS A C 1
ATOM 677 O O . LYS A 1 82 ? 1.97379 4.38253 -1.07561 1.000 24.59996 82 LYS A O 1
ATOM 683 N N . LYS A 1 83 ? 1.02286 5.95265 0.23293 1.000 22.94471 83 LYS A N 1
ATOM 684 C CA . LYS A 1 83 ? 1.59281 5.48040 1.49101 1.000 24.46638 83 LYS A CA 1
ATOM 685 C C . LYS A 1 83 ? 0.78288 4.37827 2.15251 1.000 25.22881 83 LYS A C 1
ATOM 686 O O . LYS A 1 83 ? 1.16926 3.90757 3.23114 1.000 24.79658 83 LYS A O 1
ATOM 692 N N . GLY A 1 84 ? -0.33880 3.97022 1.57232 1.000 20.78054 84 GLY A N 1
ATOM 693 C CA . GLY A 1 84 ? -1.04971 2.83402 2.11429 1.000 23.55937 84 GLY A CA 1
ATOM 694 C C . GLY A 1 84 ? -2.53997 3.01240 2.31255 1.000 19.45097 84 GLY A C 1
ATOM 695 O O . GLY A 1 84 ? -3.22369 2.05134 2.64916 1.000 20.60769 84 GLY A O 1
ATOM 696 N N . ALA A 1 85 ? -3.06811 4.22153 2.12154 1.000 19.39644 85 ALA A N 1
ATOM 697 C CA . ALA A 1 85 ? -4.50434 4.41749 2.29156 1.000 20.41711 85 ALA A CA 1
ATOM 698 C C . ALA A 1 85 ? -5.24377 3.81387 1.10670 1.000 19.20138 85 ALA A C 1
ATOM 699 O O . ALA A 1 85 ? -4.81636 3.95314 -0.04969 1.000 19.23397 85 ALA A O 1
ATOM 701 N N . ASP A 1 86 ? -6.35092 3.13992 1.38356 1.000 19.81607 86 ASP A N 1
ATOM 702 C CA . ASP A 1 86 ? -7.14895 2.58464 0.30391 1.000 21.63685 86 ASP A CA 1
ATOM 703 C C . ASP A 1 86 ? -8.38240 3.39942 -0.00919 1.000 24.85349 86 ASP A C 1
ATOM 704 O O . ASP A 1 86 ? -8.77807 3.47698 -1.18312 1.000 29.60239 86 ASP A O 1
ATOM 709 N N . ILE A 1 87 ? -8.98344 4.03010 0.99019 1.000 18.57275 87 ILE A N 1
ATOM 710 C CA . ILE A 1 87 ? -10.18581 4.82703 0.80818 1.000 20.35302 87 ILE A CA 1
ATOM 711 C C . ILE A 1 87 ? -9.79908 6.28342 0.96217 1.000 17.78087 87 ILE A C 1
ATOM 712 O O . ILE A 1 87 ? -9.21137 6.66959 1.97269 1.000 18.78852 87 ILE A O 1
ATOM 717 N N . LEU A 1 88 ? -10.11540 7.08891 -0.04772 1.000 18.56905 88 LEU A N 1
ATOM 718 C CA . LEU A 1 88 ? -9.68182 8.48100 -0.09494 1.000 18.11389 88 LEU A CA 1
ATOM 719 C C . LEU A 1 88 ? -10.90530 9.37857 0.05848 1.000 19.36025 88 LEU A C 1
ATOM 720 O O . LEU A 1 88 ? -11.69961 9.50579 -0.88156 1.000 18.50762 88 LEU A O 1
ATOM 725 N N . ILE A 1 89 ? -11.06225 9.98896 1.22825 1.000 19.28369 89 ILE A N 1
ATOM 726 C CA . ILE A 1 89 ? -12.26222 10.75874 1.53705 1.000 19.36161 89 ILE A CA 1
ATOM 727 C C . ILE A 1 89 ? -12.04409 12.22708 1.18363 1.000 19.58102 89 ILE A C 1
ATOM 728 O O . ILE A 1 89 ? -11.33865 12.95391 1.89147 1.000 19.72412 89 ILE A O 1
ATOM 733 N N . VAL A 1 90 ? -12.71014 12.67544 0.12594 1.000 19.77262 90 VAL A N 1
ATOM 734 C CA . VAL A 1 90 ? -12.77385 14.09588 -0.20831 1.000 19.13418 90 VAL A CA 1
ATOM 735 C C . VAL A 1 90 ? -13.74506 14.77464 0.74394 1.000 20.98128 90 VAL A C 1
ATOM 736 O O . VAL A 1 90 ? -14.93442 14.43581 0.77828 1.000 22.78631 90 VAL A O 1
ATOM 740 N N . ASP A 1 91 ? -13.25340 15.71287 1.52885 1.000 21.32049 91 ASP A N 1
ATOM 741 C CA . ASP A 1 91 ? -14.10565 16.38371 2.48925 1.000 21.71365 91 ASP A CA 1
ATOM 742 C C . ASP A 1 91 ? -14.68938 17.61961 1.81533 1.000 32.51386 91 ASP A C 1
ATOM 743 O O . ASP A 1 91 ? -13.98137 18.60550 1.58893 1.000 31.84362 91 ASP A O 1
ATOM 748 N N . ALA A 1 92 ? -15.98390 17.56991 1.51379 1.000 29.08316 92 ALA A N 1
ATOM 749 C CA . ALA A 1 92 ? -16.70822 18.68114 0.91243 1.000 32.19071 92 ALA A CA 1
ATOM 750 C C . ALA A 1 92 ? -17.50164 19.49671 1.92205 1.000 40.29726 92 ALA A C 1
ATOM 751 O O . ALA A 1 92 ? -18.32905 20.32293 1.51995 1.000 42.32877 92 ALA A O 1
ATOM 753 N N . THR A 1 93 ? -17.27269 19.29426 3.22017 1.000 38.80471 93 THR A N 1
ATOM 754 C CA . THR A 1 93 ? -18.04143 20.01334 4.22790 1.000 38.83325 93 THR A CA 1
ATOM 755 C C . THR A 1 93 ? -17.70364 21.49721 4.27012 1.000 41.27699 93 THR A C 1
ATOM 756 O O . THR A 1 93 ? -18.44586 22.26527 4.89093 1.000 71.97314 93 THR A O 1
ATOM 760 N N . ASP A 1 94 ? -16.62147 21.91614 3.61080 1.000 99.63375 94 ASP A N 1
ATOM 761 C CA . ASP A 1 94 ? -16.27354 23.33025 3.44647 1.000 107.80456 94 ASP A CA 1
ATOM 762 C C . ASP A 1 94 ? -15.76747 23.48482 2.01306 1.000 107.54797 94 ASP A C 1
ATOM 763 O O . ASP A 1 94 ? -14.57683 23.30930 1.74084 1.000 110.35548 94 ASP A O 1
ATOM 765 N N . LYS A 1 95 ? -16.68017 23.80124 1.10011 1.000 58.15772 95 LYS A N 1
ATOM 766 C CA . LYS A 1 95 ? -16.33095 23.93289 -0.30995 1.000 53.10542 95 LYS A CA 1
ATOM 767 C C . LYS A 1 95 ? -16.01287 25.37652 -0.68280 1.000 80.42386 95 LYS A C 1
ATOM 768 O O . LYS A 1 95 ? -15.89039 25.70839 -1.86245 1.000 75.87250 95 LYS A O 1
ATOM 770 N N . GLU A 1 97 ? -13.29847 23.65573 -5.97847 1.000 80.36286 97 GLU A N 1
ATOM 771 C CA . GLU A 1 97 ? -14.53404 22.94438 -5.66775 1.000 59.63046 97 GLU A CA 1
ATOM 772 C C . GLU A 1 97 ? -14.24979 21.48582 -5.30673 1.000 64.78562 97 GLU A C 1
ATOM 773 O O . GLU A 1 97 ? -13.26412 20.90027 -5.75995 1.000 46.83936 97 GLU A O 1
ATOM 779 N N . ALA A 1 98 ? -15.10983 20.91130 -4.46310 1.000 42.72225 98 ALA A N 1
ATOM 780 C CA . ALA A 1 98 ? -14.89162 19.54567 -4.00687 1.000 31.94242 98 ALA A CA 1
ATOM 781 C C . ALA A 1 98 ? -15.06397 18.53304 -5.13101 1.000 26.86659 98 ALA A C 1
ATOM 782 O O . ALA A 1 98 ? -14.33105 17.54502 -5.18251 1.000 26.21153 98 ALA A O 1
ATOM 784 N N . TRP A 1 99 ? -16.01461 18.76746 -6.04429 1.000 30.80375 99 TRP A N 1
ATOM 785 C CA . TRP A 1 99 ? -16.21914 17.85678 -7.17331 1.000 27.86727 99 TRP A CA 1
ATOM 786 C C . TRP A 1 99 ? -14.94294 17.71610 -7.99399 1.000 27.99927 99 TRP A C 1
ATOM 787 O O . TRP A 1 99 ? -14.62877 16.62825 -8.49954 1.000 26.53527 99 TRP A O 1
ATOM 798 N N . LYS A 1 100 ? -14.20622 18.81867 -8.15478 1.000 30.04604 100 LYS A N 1
ATOM 799 C CA . LYS A 1 100 ? -12.95649 18.78894 -8.90857 1.000 27.60274 100 LYS A CA 1
ATOM 800 C C . LYS A 1 100 ? -11.90094 17.92672 -8.22204 1.000 28.91537 100 LYS A C 1
ATOM 801 O O . LYS A 1 100 ? -11.03008 17.37476 -8.90075 1.000 29.57718 100 LYS A O 1
ATOM 807 N N . GLN A 1 101 ? -11.94390 17.80764 -6.89132 1.000 25.97342 101 GLN A N 1
ATOM 808 C CA . GLN A 1 101 ? -11.00764 16.91676 -6.21052 1.000 25.44285 101 GLN A CA 1
ATOM 809 C C . GLN A 1 101 ? -11.28807 15.47176 -6.58163 1.000 25.06190 101 GLN A C 1
ATOM 810 O O . GLN A 1 101 ? -10.36034 14.68241 -6.79639 1.000 22.86093 101 GLN A O 1
ATOM 816 N N . VAL A 1 102 ? -12.57032 15.10762 -6.64673 1.000 21.69133 102 VAL A N 1
ATOM 817 C CA . VAL A 1 102 ? -12.96243 13.77480 -7.10342 1.000 22.49519 102 VAL A CA 1
ATOM 818 C C . VAL A 1 102 ? -12.47967 13.53568 -8.53214 1.000 21.95323 102 VAL A C 1
ATOM 819 O O . VAL A 1 102 ? -11.91688 12.48148 -8.84794 1.000 23.01706 102 VAL A O 1
ATOM 823 N N . GLU A 1 103 ? -12.70033 14.51252 -9.41325 1.000 23.19967 103 GLU A N 1
ATOM 824 C CA . GLU A 1 103 ? -12.32198 14.35232 -10.81640 1.000 24.08580 103 GLU A CA 1
ATOM 825 C C . GLU A 1 103 ? -10.81830 14.15530 -10.96077 1.000 27.55534 103 GLU A C 1
ATOM 826 O O . GLU A 1 103 ? -10.35778 13.35110 -11.78268 1.000 27.14972 103 GLU A O 1
ATOM 832 N N . GLN A 1 104 ? -10.02602 14.91316 -10.20421 1.000 25.01800 104 GLN A N 1
ATOM 833 C CA . GLN A 1 104 ? -8.58292 14.76656 -10.32010 1.000 24.40489 104 GLN A CA 1
ATOM 834 C C . GLN A 1 104 ? -8.10829 13.43015 -9.77203 1.000 23.00964 104 GLN A C 1
ATOM 835 O O . GLN A 1 104 ? -7.22719 12.79577 -10.36461 1.000 24.86436 104 GLN A O 1
ATOM 841 N N . LEU A 1 105 ? -8.66794 12.98913 -8.64136 1.000 21.66018 105 LEU A N 1
ATOM 842 C CA . LEU A 1 105 ? -8.30116 11.68376 -8.11295 1.000 19.86908 105 LEU A CA 1
ATOM 843 C C . LEU A 1 105 ? -8.65501 10.58224 -9.10115 1.000 26.24292 105 LEU A C 1
ATOM 844 O O . LEU A 1 105 ? -7.90154 9.61795 -9.27214 1.000 25.67453 105 LEU A O 1
ATOM 849 N N . ARG A 1 106 ? -9.79047 10.71612 -9.78372 1.000 22.02164 106 ARG A N 1
ATOM 850 C CA A ARG A 1 106 ? -10.13409 9.75235 -10.82312 0.266 22.32588 106 ARG A CA 1
ATOM 851 C CA B ARG A 1 106 ? -10.12824 9.74233 -10.81439 0.734 30.58712 106 ARG A CA 1
ATOM 852 C C . ARG A 1 106 ? -9.09913 9.75944 -11.93593 1.000 29.90321 106 ARG A C 1
ATOM 853 O O . ARG A 1 106 ? -8.68516 8.70081 -12.41798 1.000 29.73187 106 ARG A O 1
ATOM 868 N N . ARG A 1 107 ? -8.67279 10.95273 -12.36665 1.000 26.66553 107 ARG A N 1
ATOM 869 C CA . ARG A 1 107 ? -7.63681 11.03688 -13.39113 1.000 29.49793 107 ARG A CA 1
ATOM 870 C C . ARG A 1 107 ? -6.34194 10.38205 -12.94616 1.000 30.28182 107 ARG A C 1
ATOM 871 O O . ARG A 1 107 ? -5.60634 9.84310 -13.77949 1.000 31.54990 107 ARG A O 1
ATOM 879 N N . GLU A 1 108 ? -6.04423 10.41733 -11.64684 1.000 27.06381 108 GLU A N 1
ATOM 880 C CA . GLU A 1 108 ? -4.84372 9.79180 -11.10219 1.000 26.76627 108 GLU A CA 1
ATOM 881 C C . GLU A 1 108 ? -4.96002 8.27763 -11.00108 1.000 25.32045 108 GLU A C 1
ATOM 882 O O . GLU A 1 108 ? -3.95251 7.61938 -10.71596 1.000 31.10470 108 GLU A O 1
ATOM 888 N N . GLY A 1 109 ? -6.15051 7.72758 -11.20648 1.000 27.45531 109 GLY A N 1
ATOM 889 C CA . GLY A 1 109 ? -6.37701 6.29778 -11.17364 1.000 29.05946 109 GLY A CA 1
ATOM 890 C C . GLY A 1 109 ? -7.05635 5.75949 -9.93092 1.000 26.75913 109 GLY A C 1
ATOM 891 O O . GLY A 1 109 ? -7.25005 4.54209 -9.84238 1.000 29.90564 109 GLY A O 1
ATOM 892 N N . ALA A 1 110 ? -7.44427 6.60763 -8.98223 1.000 25.15998 110 ALA A N 1
ATOM 893 C CA . ALA A 1 110 ? -8.03780 6.10596 -7.75079 1.000 24.74798 110 ALA A CA 1
ATOM 894 C C . ALA A 1 110 ? -9.43449 5.55031 -8.02109 1.000 32.13936 110 ALA A C 1
ATOM 895 O O . ALA A 1 110 ? -10.21449 6.14684 -8.76934 1.000 28.41567 110 ALA A O 1
ATOM 897 N N . THR A 1 111 ? -9.75711 4.40198 -7.40329 1.000 27.70569 111 THR A N 1
ATOM 898 C CA . THR A 1 111 ? -11.06549 3.77690 -7.58933 1.000 31.48918 111 THR A CA 1
ATOM 899 C C . THR A 1 111 ? -11.82793 3.50384 -6.30028 1.000 33.25004 111 THR A C 1
ATOM 900 O O . THR A 1 111 ? -12.86398 2.82792 -6.35510 1.000 36.12178 111 THR A O 1
ATOM 904 N N . ARG A 1 112 ? -11.33266 3.95034 -5.14292 1.000 25.21182 112 ARG A N 1
ATOM 905 C CA . ARG A 1 112 ? -12.09367 3.90082 -3.90013 1.000 25.44230 112 ARG A CA 1
ATOM 906 C C . ARG A 1 112 ? -12.12520 5.29640 -3.29503 1.000 21.95256 112 ARG A C 1
ATOM 907 O O . ARG A 1 112 ? -11.59930 5.56232 -2.19874 1.000 25.29402 112 ARG A O 1
ATOM 915 N N . ILE A 1 113 ? -12.76027 6.19916 -4.02245 1.000 20.25538 113 ILE A N 1
ATOM 916 C CA . ILE A 1 113 ? -12.91983 7.58097 -3.60597 1.000 19.09501 113 ILE A CA 1
ATOM 917 C C . ILE A 1 113 ? -14.19722 7.69161 -2.81665 1.000 18.41561 113 ILE A C 1
ATOM 918 O O . ILE A 1 113 ? -15.22751 7.12532 -3.20607 1.000 19.51425 113 ILE A O 1
ATOM 923 N N . ALA A 1 114 ? -14.12446 8.37452 -1.68953 1.000 18.18110 114 ALA A N 1
ATOM 924 C CA . ALA A 1 114 ? -15.30289 8.71070 -0.91487 1.000 17.81571 114 ALA A CA 1
ATOM 925 C C . ALA A 1 114 ? -15.51695 10.21612 -0.93633 1.000 19.43142 114 ALA A C 1
ATOM 926 O O . ALA A 1 114 ? -14.61290 10.99219 -1.26050 1.000 19.81147 114 ALA A O 1
ATOM 928 N N . TYR A 1 115 ? -16.71867 10.64241 -0.56846 1.000 19.57727 115 TYR A N 1
ATOM 929 C CA . TYR A 1 115 ? -17.05344 12.06068 -0.55929 1.000 18.84386 115 TYR A CA 1
ATOM 930 C C . TYR A 1 115 ? -17.94876 12.32166 0.63388 1.000 21.00127 115 TYR A C 1
ATOM 931 O O . TYR A 1 115 ? -18.93887 11.61152 0.83039 1.000 21.54484 115 TYR A O 1
ATOM 940 N N . ARG A 1 116 ? -17.59044 13.31394 1.44310 1.000 19.81606 116 ARG A N 1
ATOM 941 C CA . ARG A 1 116 ? -18.29603 13.61987 2.68433 1.000 23.55443 116 ARG A CA 1
ATOM 942 C C . ARG A 1 116 ? -19.07564 14.91724 2.49063 1.000 25.05595 116 ARG A C 1
ATOM 943 O O . ARG A 1 116 ? -18.48756 15.95650 2.18201 1.000 25.80317 116 ARG A O 1
ATOM 951 N N . SER A 1 117 ? -20.38852 14.86487 2.68322 1.000 25.10442 117 SER A N 1
ATOM 952 C CA . SER A 1 117 ? -21.21330 16.04894 2.48104 1.000 27.29666 117 SER A CA 1
ATOM 953 C C . SER A 1 117 ? -22.48618 15.90909 3.29686 1.000 31.23062 117 SER A C 1
ATOM 954 O O . SER A 1 117 ? -22.82364 14.82198 3.77091 1.000 28.47529 117 SER A O 1
ATOM 957 N N . ASP A 1 118 ? -23.18183 17.03023 3.47362 1.000 31.09824 118 ASP A N 1
ATOM 958 C CA . ASP A 1 118 ? -24.47671 17.02249 4.13849 1.000 32.89451 118 ASP A CA 1
A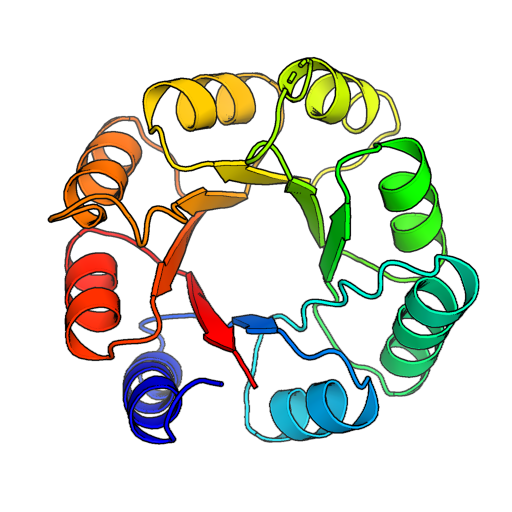TOM 959 C C . ASP A 1 118 ? -25.65450 17.13546 3.17706 1.000 35.11077 118 ASP A C 1
ATOM 960 O O . ASP A 1 118 ? -26.78471 17.32390 3.63342 1.000 42.48802 118 ASP A O 1
ATOM 965 N N . ASP A 1 119 ? -25.42735 17.03814 1.86584 1.000 34.02657 119 ASP A N 1
ATOM 966 C CA . ASP A 1 119 ? -26.46875 17.25599 0.86222 1.000 33.07293 119 ASP A CA 1
ATOM 967 C C . ASP A 1 119 ? -26.45241 16.13158 -0.16194 1.000 31.46390 119 ASP A C 1
ATOM 968 O O . ASP A 1 119 ? -25.44430 15.92899 -0.84762 1.000 28.18583 119 ASP A O 1
ATOM 973 N N . TRP A 1 120 ? -27.58925 15.43863 -0.30447 1.000 33.94977 120 TRP A N 1
ATOM 974 C CA . TRP A 1 120 ? -27.65948 14.29909 -1.21862 1.000 31.59889 120 TRP A CA 1
ATOM 975 C C . TRP A 1 120 ? -27.41703 14.70258 -2.66593 1.000 36.48743 120 TRP A C 1
ATOM 976 O O . TRP A 1 120 ? -26.87235 13.91031 -3.43782 1.000 29.65141 120 TRP A O 1
ATOM 987 N N . ARG A 1 121 ? -27.81140 15.91537 -3.05866 1.000 31.12937 121 ARG A N 1
ATOM 988 C CA . ARG A 1 121 ? -27.59380 16.33446 -4.44238 1.000 30.81524 121 ARG A CA 1
ATOM 989 C C . ARG A 1 121 ? -26.10847 16.51257 -4.73324 1.000 29.97923 121 ARG A C 1
ATOM 990 O O . ARG A 1 121 ? -25.63814 16.18510 -5.83092 1.000 29.22673 121 ARG A O 1
ATOM 993 N N . ASP A 1 122 ? -25.36922 17.06387 -3.76553 1.000 29.93764 122 ASP A N 1
ATOM 994 C CA . ASP A 1 122 ? -23.91307 17.14481 -3.83009 1.000 29.13694 122 ASP A CA 1
ATOM 995 C C . ASP A 1 122 ? -23.29919 15.75591 -3.93956 1.000 26.39273 122 ASP A C 1
ATOM 996 O O . ASP A 1 122 ? -22.44878 15.49230 -4.80092 1.000 24.36224 122 ASP A O 1
ATOM 1001 N N . LEU A 1 123 ? -23.74340 14.84523 -3.07751 1.000 25.41544 123 LEU A N 1
ATOM 1002 C CA . LEU A 1 123 ? -23.23050 13.48250 -3.09062 1.000 23.94397 123 LEU A CA 1
ATOM 1003 C C . LEU A 1 123 ? -23.54478 12.77627 -4.40329 1.000 23.33735 123 LEU A C 1
ATOM 1004 O O . LEU A 1 123 ? -22.70513 12.03024 -4.91948 1.000 22.26487 123 LEU A O 1
ATOM 1009 N N . LYS A 1 124 ? -24.75304 12.98495 -4.95260 1.000 23.64864 124 LYS A N 1
ATOM 1010 C CA . LYS A 1 124 ? -25.10841 12.36356 -6.22911 1.000 24.78245 124 LYS A CA 1
ATOM 1011 C C . LYS A 1 124 ? -24.18498 12.83581 -7.33730 1.000 22.82543 124 LYS A C 1
ATOM 1012 O O . LYS A 1 124 ? -23.78586 12.04484 -8.21127 1.000 25.29608 124 LYS A O 1
ATOM 1018 N N . GLU A 1 125 ? -23.86095 14.12936 -7.36061 1.000 24.42398 125 GLU A N 1
ATOM 1019 C CA . GLU A 1 125 ? -22.93813 14.62315 -8.37272 1.000 27.05025 125 GLU A CA 1
ATOM 1020 C C . GLU A 1 125 ? -21.54823 14.03294 -8.19677 1.000 25.75323 125 GLU A C 1
ATOM 1021 O O . GLU A 1 125 ? -20.89955 13.65216 -9.18267 1.000 26.36641 125 GLU A O 1
ATOM 1027 N N . ALA A 1 126 ? -21.07689 13.95353 -6.94995 1.000 25.26554 126 ALA A N 1
ATOM 1028 C CA . ALA A 1 126 ? -19.77016 13.36232 -6.69814 1.000 20.32322 126 ALA A CA 1
ATOM 1029 C C . ALA A 1 126 ? -19.73150 11.90915 -7.13750 1.000 21.42869 126 ALA A C 1
ATOM 1030 O O . ALA A 1 126 ? -18.72811 11.44480 -7.68933 1.000 21.59320 126 ALA A O 1
ATOM 1032 N N . TRP A 1 127 ? -20.82336 11.18433 -6.89220 1.000 20.63031 127 TRP A N 1
ATOM 1033 C CA . TRP A 1 127 ? -20.95574 9.79500 -7.31813 1.000 22.59042 127 TRP A CA 1
ATOM 1034 C C . TRP A 1 127 ? -20.79747 9.67692 -8.82726 1.000 23.78498 127 TRP A C 1
ATOM 1035 O O . TRP A 1 127 ? -19.99114 8.87989 -9.32571 1.000 22.99394 127 TRP A O 1
ATOM 1046 N N . LYS A 1 128 ? -21.52914 10.50598 -9.57530 1.000 23.05554 128 LYS A N 1
ATOM 1047 C CA . LYS A 1 128 ? -21.42196 10.45856 -11.02955 1.000 23.67807 128 LYS A CA 1
ATOM 1048 C C . LYS A 1 128 ? -20.00725 10.76354 -11.49498 1.000 23.87776 128 LYS A C 1
ATOM 1049 O O . LYS A 1 128 ? -19.56841 10.26007 -12.54148 1.000 26.80065 128 LYS A O 1
ATOM 1055 N N . LYS A 1 129 ? -19.27915 11.58516 -10.73709 1.000 24.86958 129 LYS A N 1
ATOM 1056 C CA . LYS A 1 129 ? -17.96023 12.04017 -11.15172 1.000 25.11336 129 LYS A CA 1
ATOM 1057 C C . LYS A 1 129 ? -16.84106 11.11895 -10.69510 1.000 23.26743 129 LYS A C 1
ATOM 1058 O O . LYS A 1 129 ? -15.68159 11.35133 -11.06260 1.000 25.05704 129 LYS A O 1
ATOM 1064 N N . GLY A 1 130 ? -17.14879 10.10255 -9.89234 1.000 21.49238 130 GLY A N 1
ATOM 1065 C CA . GLY A 1 130 ? -16.14827 9.11370 -9.56415 1.000 20.25832 130 GLY A CA 1
ATOM 1066 C C . GLY A 1 130 ? -16.11258 8.63829 -8.12205 1.000 18.97329 130 GLY A C 1
ATOM 1067 O O . GLY A 1 130 ? -15.36624 7.71016 -7.81209 1.000 20.89853 130 GLY A O 1
ATOM 1068 N N . ALA A 1 131 ? -16.90930 9.21983 -7.23005 1.000 19.54727 131 ALA A N 1
ATOM 1069 C CA . ALA A 1 131 ? -16.90617 8.76928 -5.83584 1.000 16.65868 131 ALA A CA 1
ATOM 1070 C C . ALA A 1 131 ? -17.77044 7.52448 -5.69680 1.000 18.24525 131 ALA A C 1
ATOM 1071 O O . ALA A 1 131 ? -18.94535 7.51720 -6.09733 1.000 22.83509 131 ALA A O 1
ATOM 1073 N N . ASP A 1 132 ? -17.21711 6.47552 -5.08514 1.000 19.25138 132 ASP A N 1
ATOM 1074 C CA . ASP A 1 132 ? -17.96053 5.24151 -4.86577 1.000 21.49605 132 ASP A CA 1
ATOM 1075 C C . ASP A 1 132 ? -18.54816 5.11619 -3.47790 1.000 21.06455 132 ASP A C 1
ATOM 1076 O O . ASP A 1 132 ? -19.50061 4.35089 -3.29839 1.000 25.17547 132 ASP A O 1
ATOM 1081 N N . ILE A 1 133 ? -17.99407 5.79845 -2.48063 1.000 18.32262 133 ILE A N 1
ATOM 1082 C CA . ILE A 1 133 ? -18.50989 5.75673 -1.11461 1.000 20.09195 133 ILE A CA 1
ATOM 1083 C C . ILE A 1 133 ? -19.07815 7.13084 -0.80157 1.000 17.63651 133 ILE A C 1
ATOM 1084 O O . ILE A 1 133 ? -18.35173 8.13159 -0.86645 1.000 19.93554 133 ILE A O 1
ATOM 1089 N N . LEU A 1 134 ? -20.37059 7.20495 -0.51204 1.000 18.18541 134 LEU A N 1
ATOM 1090 C CA . LEU A 1 134 ? -21.03200 8.48918 -0.32140 1.000 17.91597 134 LEU A CA 1
ATOM 1091 C C . LEU A 1 134 ? -21.33454 8.63141 1.15582 1.000 17.92264 134 LEU A C 1
ATOM 1092 O O . LEU A 1 134 ? -22.16471 7.88421 1.68561 1.000 20.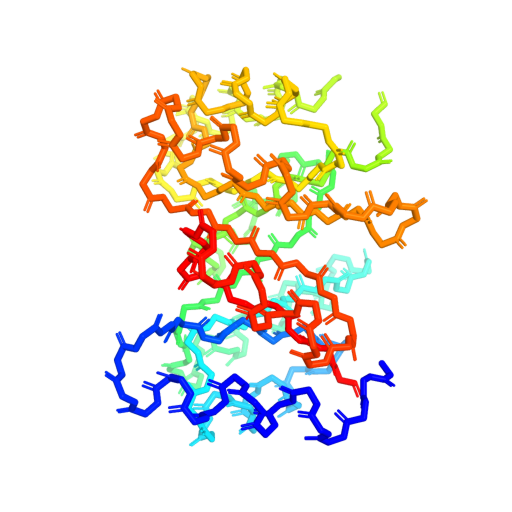38520 134 LEU A O 1
ATOM 1097 N N . ILE A 1 135 ? -20.68171 9.59140 1.80610 1.000 18.32638 135 ILE A N 1
ATOM 1098 C CA . ILE A 1 135 ? -20.76973 9.76237 3.25368 1.000 17.50539 135 ILE A CA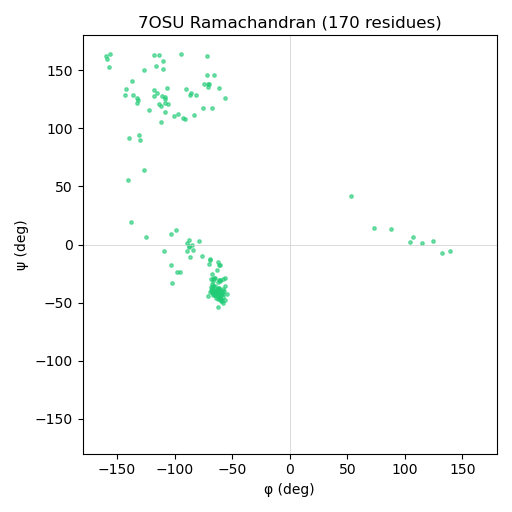 1
ATOM 1099 C C . ILE A 1 135 ? -21.74702 10.88837 3.54725 1.000 19.89303 135 ILE A C 1
ATOM 1100 O O . ILE A 1 135 ? -21.45342 12.06326 3.30495 1.000 21.11883 135 ILE A O 1
ATOM 1105 N N . VAL A 1 136 ? -22.90430 10.53847 4.10303 1.000 21.22175 136 VAL A N 1
ATOM 1106 C CA . VAL A 1 136 ? -23.85604 11.51910 4.61494 1.000 20.81536 136 VAL A CA 1
ATOM 1107 C C . VAL A 1 136 ? -23.39632 11.89136 6.02331 1.000 26.60759 136 VAL A C 1
ATOM 1108 O O . VAL A 1 136 ? -23.41159 11.05668 6.92934 1.000 23.91373 136 VAL A O 1
ATOM 1112 N N . ASP A 1 137 ? -22.92823 13.12345 6.19751 1.000 25.12729 137 ASP A N 1
ATOM 1113 C CA . ASP A 1 137 ? -22.50436 13.61059 7.51276 1.000 25.03353 137 ASP A CA 1
ATOM 1114 C C . ASP A 1 137 ? -23.20757 14.94794 7.66630 1.000 33.39214 137 ASP A C 1
ATOM 1115 O O . ASP A 1 137 ? -22.71412 15.97786 7.19962 1.000 37.89110 137 ASP A O 1
ATOM 1120 N N . ALA A 1 138 ? -24.37069 14.91283 8.31382 1.000 33.98135 138 ALA A N 1
ATOM 1121 C CA . ALA A 1 138 ? -25.25217 16.06162 8.43502 1.000 60.41076 138 ALA A CA 1
ATOM 1122 C C . ALA A 1 138 ? -25.83041 16.07253 9.84802 1.000 76.37969 138 ALA A C 1
ATOM 1123 O O . ALA A 1 138 ? -27.03953 16.06441 10.06412 1.000 82.71222 138 ALA A O 1
ATOM 1125 N N . THR A 1 139 ? -24.93588 16.07308 10.83628 1.000 46.56745 139 THR A N 1
ATOM 1126 C CA . THR A 1 139 ? -25.37002 16.08025 12.22718 1.000 61.65177 139 THR A CA 1
ATOM 1127 C C . THR A 1 139 ? -26.14031 17.34575 12.58393 1.000 64.61778 139 THR A C 1
ATOM 1128 O O . THR A 1 139 ? -26.91384 17.33418 13.54743 1.000 64.99091 139 THR A O 1
ATOM 1132 N N . ASP A 1 140 ? -25.95177 18.43004 11.83238 1.000 94.78263 140 ASP A N 1
ATOM 1133 C CA . ASP A 1 140 ? -26.69962 19.66336 12.03892 1.000 95.57902 140 ASP A CA 1
ATOM 1134 C C . ASP A 1 140 ? -28.01671 19.69619 11.27270 1.000 97.59704 140 ASP A C 1
ATOM 1135 O O . ASP A 1 140 ? -28.71107 20.71728 11.30922 1.000 89.73235 140 ASP A O 1
ATOM 1137 N N . LYS A 1 141 ? -28.37629 18.61391 10.58441 1.000 55.16145 141 LYS A N 1
ATOM 1138 C CA . LYS A 1 141 ? -29.62146 18.53027 9.83350 1.000 55.94567 141 LYS A CA 1
ATOM 1139 C C . LYS A 1 141 ? -30.48289 17.41967 10.41621 1.000 45.61123 141 LYS A C 1
ATOM 1140 O O . LYS A 1 141 ? -30.01909 16.28527 10.57288 1.000 61.26436 141 LYS A O 1
ATOM 1142 N N . ASP A 1 142 ? -31.73251 17.74489 10.73196 1.000 44.51953 142 ASP A N 1
ATOM 1143 C CA . ASP A 1 142 ? -32.62889 16.75347 11.30544 1.000 60.55999 142 ASP A CA 1
ATOM 1144 C C . ASP A 1 142 ? -33.04120 15.72890 10.25206 1.000 76.49508 142 ASP A C 1
ATOM 1145 O O . ASP A 1 142 ? -33.17778 16.04117 9.06449 1.000 53.19748 142 ASP A O 1
ATOM 1147 N N . GLU A 1 143 ? -33.22409 14.48696 10.70525 1.000 44.35961 143 GLU A N 1
ATOM 1148 C CA . GLU A 1 143 ? -33.65780 13.38184 9.85056 1.000 47.65568 143 GLU A CA 1
ATOM 1149 C C . GLU A 1 143 ? -32.75894 13.23182 8.62513 1.000 41.10537 143 GLU A C 1
ATOM 1150 O O . GLU A 1 143 ? -33.22837 13.00398 7.50792 1.000 43.62403 143 GLU A O 1
ATOM 1152 N N . ALA A 1 144 ? -31.44739 13.36977 8.83692 1.000 39.22347 144 ALA A N 1
ATOM 1153 C CA . ALA A 1 144 ? -30.49846 13.26232 7.72876 1.000 42.85796 144 ALA A CA 1
ATOM 1154 C C . ALA A 1 144 ? -30.52223 11.89307 7.06206 1.000 33.06523 144 ALA A C 1
ATOM 1155 O O . ALA A 1 144 ? -30.02075 11.75170 5.93716 1.000 31.27268 144 ALA A O 1
ATOM 1157 N N . TRP A 1 145 ? -31.07173 10.87939 7.72897 1.000 34.66885 145 TRP A N 1
ATOM 1158 C CA . TRP A 1 145 ? -31.24895 9.57832 7.10042 1.000 35.53280 145 TRP A CA 1
ATOM 1159 C C . TRP A 1 145 ? -32.17915 9.65002 5.90094 1.000 45.38433 145 TRP A C 1
ATOM 1160 O O . TRP A 1 145 ? -32.22448 8.69885 5.11700 1.000 36.04112 145 TRP A O 1
ATOM 1171 N N . LYS A 1 146 ? -32.93277 10.74588 5.75089 1.000 35.49727 146 LYS A N 1
ATOM 1172 C CA . LYS A 1 146 ? -33.67858 10.96927 4.51897 1.000 40.66004 146 LYS A CA 1
ATOM 1173 C C . LYS A 1 146 ? -32.74392 11.19259 3.33736 1.000 44.67318 146 LYS A C 1
ATOM 1174 O O . LYS A 1 146 ? -33.10786 10.89351 2.19459 1.000 40.04890 146 LYS A O 1
ATOM 1176 N N . GLN A 1 147 ? -31.54709 11.72755 3.58746 1.000 35.85806 147 GLN A N 1
ATOM 1177 C CA . GLN A 1 147 ? -30.56430 11.85813 2.51845 1.000 30.25862 147 GLN A CA 1
ATOM 1178 C C . GLN A 1 147 ? -30.08951 10.47934 2.08019 1.000 32.27671 147 GLN A C 1
ATOM 1179 O O . GLN A 1 147 ? -29.89247 10.22486 0.88606 1.000 28.51756 147 GLN A O 1
ATOM 1185 N N . VAL A 1 148 ? -29.89854 9.57778 3.04501 1.000 27.56123 148 VAL A N 1
ATOM 1186 C CA . VAL A 1 148 ? -29.58852 8.18535 2.73914 1.000 25.71989 148 VAL A CA 1
ATOM 1187 C C . VAL A 1 148 ? -30.68193 7.57504 1.87123 1.000 28.23393 148 VAL A C 1
ATOM 1188 O O . VAL A 1 148 ? -30.39965 6.89695 0.87217 1.000 28.51023 148 VAL A O 1
ATOM 1192 N N . GLU A 1 149 ? -31.94757 7.80951 2.23023 1.000 31.10039 149 GLU A N 1
ATOM 1193 C CA . GLU A 1 149 ? -33.05689 7.23572 1.47462 1.000 31.83056 149 GLU A CA 1
ATOM 1194 C C . GLU A 1 149 ? -33.04551 7.70425 0.02437 1.000 30.15448 149 GLU A C 1
ATOM 1195 O O . GLU A 1 149 ? -33.27416 6.91059 -0.89645 1.000 33.15960 149 GLU A O 1
ATOM 1201 N N . GLN A 1 150 ? -32.79044 8.99398 -0.20320 1.000 33.69228 150 GLN A N 1
ATOM 1202 C CA . GLN A 1 150 ? -32.75513 9.49289 -1.57324 1.000 37.63785 150 GLN A CA 1
ATOM 1203 C C . GLN A 1 150 ? -31.60791 8.87377 -2.36094 1.000 33.42497 150 GLN A C 1
ATOM 1204 O O . GLN A 1 150 ? -31.78812 8.47672 -3.51903 1.000 32.14749 150 GLN A O 1
ATOM 1210 N N . LEU A 1 151 ? -30.41947 8.78397 -1.75450 1.000 27.24822 151 LEU A N 1
ATOM 1211 C CA . LEU A 1 151 ? -29.28024 8.21476 -2.46802 1.000 25.05284 151 LEU A CA 1
ATOM 1212 C C . LEU A 1 151 ? -29.52183 6.74529 -2.76500 1.000 28.48569 151 LEU A C 1
ATOM 1213 O O . LEU A 1 151 ? -29.13755 6.24190 -3.82633 1.000 28.17283 151 LEU A O 1
ATOM 1218 N N . ARG A 1 152 ? -30.18371 6.05095 -1.84149 1.000 28.39479 152 ARG A N 1
ATOM 1219 C CA . ARG A 1 152 ? -30.53346 4.65730 -2.06176 1.000 31.78305 152 ARG A CA 1
ATOM 1220 C C . ARG A 1 152 ? -31.44166 4.50621 -3.28123 1.000 34.00973 152 ARG A C 1
ATOM 1221 O O . ARG A 1 152 ? -31.21419 3.63915 -4.13884 1.000 36.46331 152 ARG A O 1
ATOM 1229 N N . ARG A 1 153 ? -32.45821 5.36879 -3.40158 1.000 33.72836 153 ARG A N 1
ATOM 1230 C CA . ARG A 1 153 ? -33.34047 5.30056 -4.55946 1.000 35.52405 153 ARG A CA 1
ATOM 1231 C C . ARG A 1 153 ? -32.60961 5.65853 -5.84146 1.000 32.23966 153 ARG A C 1
ATOM 1232 O O . ARG A 1 153 ? -32.95018 5.14035 -6.91233 1.000 37.60318 153 ARG A O 1
ATOM 1235 N N . GLU A 1 154 ? -31.61267 6.54354 -5.76024 1.000 32.87056 154 GLU A N 1
ATOM 1236 C CA . GLU A 1 154 ? -30.85970 6.93633 -6.94604 1.000 34.84088 154 GLU A CA 1
ATOM 1237 C C . GLU A 1 154 ? -29.97167 5.81982 -7.47133 1.000 31.57129 154 GLU A C 1
ATOM 1238 O O . GLU A 1 154 ? -29.51475 5.89999 -8.61520 1.000 34.65073 154 GLU A O 1
ATOM 1244 N N . GLY A 1 155 ? -29.70871 4.79521 -6.66938 1.000 31.61128 155 GLY A N 1
ATOM 1245 C CA . GLY A 1 155 ? -28.92753 3.65838 -7.10733 1.000 34.08842 155 GLY A CA 1
ATOM 1246 C C . GLY A 1 155 ? -27.52942 3.56368 -6.53875 1.000 28.94124 155 GLY A C 1
ATOM 1247 O O . GLY A 1 155 ? -26.77793 2.67259 -6.94692 1.000 32.20118 155 GLY A O 1
ATOM 1248 N N . ALA A 1 156 ? -27.15914 4.43173 -5.60243 1.000 27.01179 156 ALA A N 1
ATOM 1249 C CA . ALA A 1 156 ? -25.84226 4.33787 -4.98999 1.000 25.42126 156 ALA A CA 1
ATOM 1250 C C . ALA A 1 156 ? -25.77990 3.10393 -4.10115 1.000 25.92224 156 ALA A C 1
ATOM 1251 O O . ALA A 1 156 ? -26.73014 2.80149 -3.38031 1.000 31.65863 156 ALA A O 1
ATOM 1253 N N . THR A 1 157 ? -24.66112 2.37507 -4.16281 1.000 27.01970 157 THR A N 1
ATOM 1254 C CA . THR A 1 157 ? -24.60461 1.07356 -3.50561 1.000 34.68894 157 THR A CA 1
ATOM 1255 C C . THR A 1 157 ? -23.83647 1.08607 -2.19655 1.000 30.20997 157 THR A C 1
ATOM 1256 O O . THR A 1 157 ? -23.98417 0.14512 -1.40547 1.000 31.57623 157 THR A O 1
ATOM 1260 N N . GLU A 1 158 ? -23.01747 2.11449 -1.95149 1.000 24.42150 158 GLU A N 1
ATOM 1261 C CA . GLU A 1 158 ? -22.14870 2.18497 -0.77906 1.000 23.51021 158 GLU A CA 1
ATOM 1262 C C . GLU A 1 158 ? -22.38892 3.54637 -0.15715 1.000 19.20744 158 GLU A C 1
ATOM 1263 O O . GLU A 1 158 ? -21.70571 4.52676 -0.47489 1.000 22.47484 158 GLU A O 1
ATOM 1269 N N . ILE A 1 159 ? -23.35191 3.60510 0.74981 1.000 17.82584 159 ILE A N 1
ATOM 1270 C CA . ILE A 1 159 ? -23.72106 4.82411 1.45884 1.000 17.50183 159 ILE A CA 1
ATOM 1271 C C . ILE A 1 159 ? -23.25152 4.70611 2.90614 1.000 18.68249 159 ILE A C 1
ATOM 1272 O O . ILE A 1 159 ? -23.52530 3.69850 3.57202 1.000 20.08340 159 ILE A O 1
ATOM 1277 N N . ALA A 1 160 ? -22.50832 5.70014 3.37330 1.000 18.51036 160 ALA A N 1
ATOM 1278 C CA . ALA A 1 160 ? -22.07599 5.73915 4.75985 1.000 18.59930 160 ALA A CA 1
ATOM 1279 C C . ALA A 1 160 ? -22.81036 6.85186 5.48276 1.000 22.21421 160 ALA A C 1
ATOM 1280 O O . ALA A 1 160 ? -23.31468 7.79065 4.86891 1.000 20.28056 160 ALA A O 1
ATOM 1282 N N . TYR A 1 161 ? -22.88246 6.73870 6.81164 1.000 19.44649 161 TYR A N 1
ATOM 1283 C CA . TYR A 1 161 ? -23.59770 7.71033 7.62550 1.000 19.64536 161 TYR A CA 1
ATOM 1284 C C . TYR A 1 161 ? -22.86373 7.95194 8.93369 1.000 20.00865 161 TYR A C 1
ATOM 1285 O O . TYR A 1 161 ? -22.45909 7.00392 9.61072 1.000 23.14295 161 TYR A O 1
ATOM 1294 N N . ARG A 1 162 ? -22.71686 9.21247 9.29455 1.000 24.37820 162 ARG A N 1
ATOM 1295 C CA . ARG A 1 162 ? -22.07119 9.58122 10.54964 1.000 24.78050 162 ARG A CA 1
ATOM 1296 C C . ARG A 1 162 ? -23.08344 10.17455 11.52346 1.000 28.22543 162 ARG A C 1
ATOM 1297 O O . ARG A 1 162 ? -23.80147 11.11698 11.18080 1.000 28.46226 162 ARG A O 1
ATOM 1305 N N . SER A 1 163 ? -23.11732 9.63722 12.74651 1.000 26.18938 163 SER A N 1
ATOM 1306 C CA . SER A 1 163 ? -23.80455 10.26379 13.86392 1.000 32.29041 163 SER A CA 1
ATOM 1307 C C . SER A 1 163 ? -23.17445 9.72329 15.12961 1.000 29.49715 163 SER A C 1
ATOM 1308 O O . SER A 1 163 ? -22.64049 8.61181 15.14720 1.000 28.78246 163 SER A O 1
ATOM 1311 N N . ASP A 1 164 ? -23.23747 10.51907 16.17752 1.000 33.27635 164 ASP A N 1
ATOM 1312 C CA . ASP A 1 164 ? -22.80438 10.06391 17.48698 1.000 33.35182 164 ASP A CA 1
ATOM 1313 C C . ASP A 1 164 ? -23.91613 9.39590 18.27946 1.000 33.74691 164 ASP A C 1
ATOM 1314 O O . ASP A 1 164 ? -23.67240 8.97393 19.41342 1.000 36.96342 164 ASP A O 1
ATOM 1319 N N . ASP A 1 165 ? -25.11719 9.27497 17.71334 1.000 33.15536 165 ASP A N 1
ATOM 1320 C CA . ASP A 1 165 ? -26.27420 8.75522 18.43531 1.000 32.04837 165 ASP A CA 1
ATOM 1321 C C . ASP A 1 165 ? -26.65470 7.42683 17.80268 1.000 28.76882 165 ASP A C 1
ATOM 1322 O O . ASP A 1 165 ? -26.94989 7.36191 16.59716 1.000 26.40994 165 ASP A O 1
ATOM 1327 N N . TRP A 1 166 ? -26.63868 6.37048 18.61465 1.000 33.67999 166 TRP A N 1
ATOM 1328 C CA . TRP A 1 166 ? -26.91937 5.03758 18.10283 1.000 32.44951 166 TRP A CA 1
ATOM 1329 C C . TRP A 1 166 ? -28.28940 4.96413 17.44050 1.000 28.80594 166 TRP A C 1
ATOM 1330 O O . TRP A 1 166 ? -28.48052 4.16839 16.51267 1.000 27.41457 166 TRP A O 1
ATOM 1341 N N . ARG A 1 167 ? -29.24830 5.77864 17.89975 1.000 26.62921 167 ARG A N 1
ATOM 1342 C CA . ARG A 1 167 ? -30.58755 5.74953 17.32453 1.000 24.84808 167 ARG A CA 1
ATOM 1343 C C . ARG A 1 167 ? -30.57196 6.24629 15.88600 1.000 27.45797 167 ARG A C 1
ATOM 1344 O O . ARG A 1 167 ? -31.25308 5.68503 15.01997 1.000 25.23987 167 ARG A O 1
ATOM 1352 N N . ASP A 1 168 ? -29.84432 7.33197 15.63919 1.000 24.79909 168 ASP A N 1
ATOM 1353 C CA . ASP A 1 168 ? -29.71707 7.84625 14.28083 1.000 23.94409 168 ASP A CA 1
ATOM 1354 C C . ASP A 1 168 ? -28.95939 6.86110 13.39702 1.000 27.83508 168 ASP A C 1
ATOM 1355 O O . ASP A 1 168 ? -29.31558 6.65052 12.22483 1.000 23.94848 168 ASP A O 1
ATOM 1360 N N . LEU A 1 169 ? -27.87494 6.27998 13.92046 1.000 23.89585 169 LEU A N 1
ATOM 1361 C CA . LEU A 1 169 ? -27.12396 5.28279 13.16528 1.000 22.85492 169 LEU A CA 1
ATOM 1362 C C . LEU A 1 169 ? -28.00975 4.10774 12.78335 1.000 25.42373 169 LEU A C 1
ATOM 1363 O O . LEU A 1 169 ? -27.94650 3.61437 11.65193 1.000 23.11717 169 LEU A O 1
ATOM 1368 N N . LYS A 1 170 ? -28.85320 3.65324 13.70765 1.000 23.56838 170 LYS A N 1
ATOM 1369 C CA . LYS A 1 170 ? -29.69410 2.50574 13.40754 1.000 24.21591 170 LYS A CA 1
ATOM 1370 C C . LYS A 1 170 ? -30.70368 2.84246 12.32055 1.000 27.06408 170 LYS A C 1
ATOM 1371 O O . LYS A 1 170 ? -30.94147 2.03303 11.41621 1.000 24.08497 170 LYS A O 1
ATOM 1377 N N . GLU A 1 171 ? -31.29820 4.03391 12.38279 1.000 23.66531 171 GLU A N 1
ATOM 1378 C CA . GLU A 1 171 ? -32.27689 4.40978 11.37433 1.000 24.20841 171 GLU A CA 1
ATOM 1379 C C . GLU A 1 171 ? -31.62968 4.58142 10.01029 1.000 23.40677 171 GLU A C 1
ATOM 1380 O O . GLU A 1 171 ? -32.22852 4.22437 8.98837 1.000 24.31618 171 GLU A O 1
ATOM 1386 N N . ALA A 1 172 ? -30.41668 5.12401 9.96680 1.000 21.50531 172 ALA A N 1
ATOM 1387 C CA . ALA A 1 172 ? -29.72985 5.25380 8.68945 1.000 21.02163 172 ALA A CA 1
ATOM 1388 C C . ALA A 1 172 ? -29.45683 3.88844 8.07825 1.000 21.03038 172 ALA A C 1
ATOM 1389 O O . ALA A 1 172 ? -29.57498 3.71260 6.85830 1.000 20.90404 172 ALA A O 1
ATOM 1391 N N . TRP A 1 173 ? -29.06219 2.91112 8.90126 1.000 21.49901 173 TRP A N 1
ATOM 1392 C CA . TRP A 1 173 ? -28.93005 1.54466 8.40615 1.000 21.28889 173 TRP A CA 1
ATOM 1393 C C . TRP A 1 173 ? -30.23576 1.06947 7.78528 1.000 21.13819 173 TRP A C 1
ATOM 1394 O O . TRP A 1 173 ? -30.23882 0.55203 6.66181 1.000 21.83504 173 TRP A O 1
ATOM 1405 N N . LYS A 1 174 ? -31.36474 1.26819 8.48738 1.000 23.92008 174 LYS A N 1
ATOM 1406 C CA . LYS A 1 174 ? -32.65512 0.81990 7.97409 1.000 23.79652 174 LYS A CA 1
ATOM 1407 C C . LYS A 1 174 ? -33.00423 1.49619 6.65837 1.000 23.76626 174 LYS A C 1
ATOM 1408 O O . LYS A 1 174 ? -33.67350 0.89639 5.80900 1.000 27.14281 174 LYS A O 1
ATOM 1414 N N . LYS A 1 175 ? -32.54925 2.73411 6.46246 1.000 22.94751 175 LYS A N 1
ATOM 1415 C CA . LYS A 1 175 ? -32.82470 3.42373 5.21193 1.000 25.23744 175 LYS A CA 1
ATOM 1416 C C . LYS A 1 175 ? -31.83636 3.06773 4.10874 1.000 25.38029 175 LYS A C 1
ATOM 1417 O O . LYS A 1 175 ? -32.00974 3.53675 2.98130 1.000 26.07500 175 LYS A O 1
ATOM 1423 N N . GLY A 1 176 ? -30.80741 2.27563 4.39257 1.000 22.92726 176 GLY A N 1
ATOM 1424 C CA . GLY A 1 176 ? -29.92650 1.79677 3.33779 1.000 23.71679 176 GLY A CA 1
ATOM 1425 C C . GLY A 1 176 ? -28.44689 2.06942 3.48238 1.000 21.97399 176 GLY A C 1
ATOM 1426 O O . GLY A 1 176 ? -27.67948 1.72115 2.58121 1.000 21.81228 176 GLY A O 1
ATOM 1427 N N . ALA A 1 177 ? -28.01461 2.67061 4.58326 1.000 20.41135 177 ALA A N 1
ATOM 1428 C CA . ALA A 1 177 ? -26.58421 2.84297 4.81111 1.000 19.98792 177 ALA A CA 1
ATOM 1429 C C . ALA A 1 177 ? -25.94598 1.49406 5.13288 1.000 23.37782 177 ALA A C 1
ATOM 1430 O O . ALA A 1 177 ? -26.49518 0.69445 5.91016 1.000 22.84334 177 ALA A O 1
ATOM 1432 N N . ASP A 1 178 ? -24.78556 1.23451 4.52078 1.000 21.57287 178 ASP A N 1
ATOM 1433 C CA . ASP A 1 178 ? -24.03141 0.01597 4.76009 1.000 21.35752 178 ASP A CA 1
ATOM 1434 C C . ASP A 1 178 ? -22.75113 0.24994 5.53430 1.000 20.21940 178 ASP A C 1
ATOM 1435 O O . ASP A 1 178 ? -22.06967 -0.72527 5.87180 1.000 24.02654 178 ASP A O 1
ATOM 1440 N N . ILE A 1 179 ? -22.40467 1.50757 5.80830 1.000 19.41276 179 ILE A N 1
ATOM 1441 C CA . ILE A 1 179 ? -21.22184 1.87013 6.57948 1.000 19.11015 179 ILE A CA 1
ATOM 1442 C C . ILE A 1 179 ? -21.67613 2.88794 7.60227 1.000 20.37976 179 ILE A C 1
ATOM 1443 O O . ILE A 1 179 ? -22.32519 3.88621 7.25906 1.000 19.95185 179 ILE A O 1
ATOM 1448 N N . LEU A 1 180 ? -21.39124 2.61361 8.86677 1.000 19.93252 180 LEU A N 1
ATOM 1449 C CA . LEU A 1 180 ? -21.74885 3.50839 9.94884 1.000 20.82897 180 LEU A CA 1
ATOM 1450 C C . LEU A 1 180 ? -20.47132 4.02669 10.59314 1.000 20.65062 180 LEU A C 1
ATOM 1451 O O . LEU A 1 180 ? -19.56560 3.24942 10.90362 1.000 22.17281 180 LEU A O 1
ATOM 1456 N N . ILE A 1 181 ? -20.38187 5.33841 10.76055 1.000 21.10193 181 ILE A N 1
ATOM 1457 C CA . ILE A 1 181 ? -19.14376 5.99386 11.16666 1.000 21.30767 181 ILE A CA 1
ATOM 1458 C C . ILE A 1 181 ? -19.26055 6.42040 12.62313 1.000 24.16323 181 ILE A C 1
ATOM 1459 O O . ILE A 1 181 ? -20.13239 7.22493 12.98148 1.000 26.48732 181 ILE A O 1
ATOM 1464 N N . VAL A 1 182 ? -18.35377 5.91317 13.45656 1.000 23.05164 182 VAL A N 1
ATOM 1465 C CA . VAL A 1 182 ? -18.29460 6.27432 14.86323 1.000 25.36078 182 VAL A CA 1
ATOM 1466 C C . VAL A 1 182 ? -16.95572 6.94102 15.12746 1.000 28.99278 182 VAL A C 1
ATOM 1467 O O . VAL A 1 182 ? -16.00742 6.84739 14.33544 1.000 27.70283 182 VAL A O 1
ATOM 1471 N N . ASP A 1 183 ? -16.88410 7.62464 16.24817 1.000 28.42006 183 ASP A N 1
ATOM 1472 C CA . ASP A 1 183 ? -15.72633 8.43614 16.56258 1.000 31.78159 183 ASP A CA 1
ATOM 1473 C C . ASP A 1 183 ? -15.18210 8.05507 17.92666 1.000 34.45965 183 ASP A C 1
ATOM 1474 O O . ASP A 1 183 ? -15.93715 7.65076 18.81692 1.000 37.23635 183 ASP A O 1
ATOM 1479 N N . ALA A 1 184 ? -13.86839 8.21575 18.09070 1.000 36.47108 184 ALA A N 1
ATOM 1480 C CA . ALA A 1 184 ? -13.22199 8.03890 19.38886 1.000 41.33856 184 ALA A CA 1
ATOM 1481 C C . ALA A 1 184 ? -13.88901 8.96457 20.39005 1.000 39.27522 184 ALA A C 1
ATOM 1482 O O . ALA A 1 184 ? -13.88849 8.73493 21.60245 1.000 46.10394 184 ALA A O 1
#

Sequence (183 aa):
MDKDEAWKQVEQLRREGATRRIIAYRSDDDWRDLKEAWKKGADILLIVDATDKDEAWKQVEQLRREGATTEIAYRSDDWRDLKEAWKKGADILIVDATDKEAWKQVEQLRRREGATRIAYRSDDWRDLKEAWKKGADILIVDATDKDEAWKQVEQLRREGATEIAYRSDDWRDLKEAWKKGADILIVDA

Nearest PDB structures (foldseek):
  7osu-assembly1_A  TM=1.005E+00  e=3.283E-34  synthetic construct
  6yqy-assembly1_A  TM=9.581E-01  e=4.587E-29  synthetic construct
  5bvl-assembly1_A  TM=9.322E-01  e=1.496E-27  synthetic construct
  8r8n-assembly1_A  TM=9.230E-01  e=2.785E-25  synthetic construct
  7ot7-assembly1_A  TM=8.728E-01  e=7.760E-26  synthetic construct

Secondary structure (DSSP, 8-state):
---HHHHHHHHHHHHTTS-EEEEEES-HHHHHHHHHTT-SEEEE--SSHHHHHHHHHHHHHHT--SEEEEES-HHHHHHHHHTT--EEEEE-S---HHHHHHHHHHTT---EEEEES-HHHHHHHHHHT--EEEE--TTSTTTHHHHHHHHHHT-S-EEEE-S-HHHHHHHHHHT--EEEEE-

B-factor: mean 36.63, std 14.8, range [16.66, 110.36]

Foldseek 3Di:
DFDVVQVVLVVVCVVVVLAAEEEEEQDLVVQVVVQVVRHAEYEQEHPPLVVSLVSLLVCVVVVGPAYEYEDCALVSQVSSVVNHHQAYENEVCPDVSLVSLLVNVVVPRQRYEYEYQALVVQVSSVVNHHQAYEHECQVDPPSLVSLLVNVVVPRQAYEYEDSDNVSQVVSSVSHHRYYYHYD

Radius of gyration: 15.05 Å; Cα contacts (8 Å, |Δi|>4): 407; chains: 1; bounding box: 37×34×38 Å

Solvent-accessible surface area: 8514 Å² total; per-residue (Å²): 118,24,62,90,110,0,60,58,29,0,43,38,18,64,172,82,68,28,11,68,2,1,25,41,2,97,61,67,88,48,0,23,59,8,76,97,78,20,4,40,6,0,4,0,30,17,131,90,98,88,72,0,51,121,4,0,76,64,0,160,106,71,43,2,79,39,3,0,6,47,14,98,32,62,146,16,0,18,54,0,86,149,62,11,0,65,4,1,3,0,24,10,74,88,102,100,7,79,126,32,0,46,41,0,127,162,76,44,3,93,64,0,0,2,48,2,83,57,70,64,28,0,57,44,0,74,132,59,6,0,58,5,0,8,0,17,7,92,115,47,103,46,4,65,54,29,0,92,67,0,123,110,55,42,4,106,41,0,0,8,36,4,82,47,73,145,39,0,74,49,0,75,126,72,8,0,53,3,0,13,2,25,51